Protein AF-A0A3P6TDC9-F1 (afdb_monomer_lite)

Sequence (228 aa):
MDDEGWIVSWKEPSSDGGSPITSYAVEMRHNRSSEWEIGERGLDAWKLWWRPAKSDRRNWEFRVRATNAEGFGAYGYSSDNAAPPIIEQSTQTWLYVILFVSLIAIIVLLTLIFLMMRARTRAARLKKERTQDKNCITLEKIAGLHSAPYQPMPPEMLNEIKNLPHVRSDYIRLERKLGTGSFGEVWEGVATKLPMRDRETKVAIKTLRQGYEEAEKIKFIKEAILMK

Foldseek 3Di:
DDPPWDKQFDDDDPDPPPFDFQWKWKWKDFQPDPDIDTPDIRHPDRMDTDDDPDDPPPGMFMWMWTQGPVGTDDIDGRDDDPPDPPPVPVVVVVVVVVVVVVVVVVVVVVVVVVVVVVVVVVVVVVVVVVVVVVVPQPVVNVVVVVPPDPDDQPPVLVVLVVVDFDADCVQKDFDAWPAADPFGTKTWIWGCDGVVDNHIDIDIDDDGDPPDDVVSVNVVSVVVSVVD

Radius of gyration: 49.99 Å; chains: 1; bounding box: 87×46×119 Å

pLDDT: mean 77.46, std 14.04, range [37.38, 97.69]

Organism: Cylicostephanus goldi (NCBI:txid71465)

Structure (mmCIF, N/CA/C/O backbone):
data_AF-A0A3P6TDC9-F1
#
_entry.id   AF-A0A3P6TDC9-F1
#
loop_
_atom_site.group_PDB
_atom_site.id
_atom_site.type_symbol
_atom_site.label_atom_id
_atom_site.label_alt_id
_atom_site.label_comp_id
_atom_site.label_asym_id
_atom_site.label_entity_id
_atom_site.label_seq_id
_atom_site.pdbx_PDB_ins_code
_atom_site.Cartn_x
_atom_site.Cartn_y
_atom_site.Cartn_z
_atom_site.occupancy
_atom_site.B_iso_or_equiv
_atom_site.auth_seq_id
_atom_site.auth_comp_id
_atom_site.auth_asym_id
_atom_site.auth_atom_id
_atom_site.pdbx_PDB_model_num
ATOM 1 N N . MET A 1 1 ? 34.004 18.979 -25.500 1.00 37.38 1 MET A N 1
ATOM 2 C CA . MET A 1 1 ? 34.307 18.975 -26.944 1.00 37.38 1 MET A CA 1
ATOM 3 C C . MET A 1 1 ? 34.116 17.545 -27.359 1.00 37.38 1 MET A C 1
ATOM 5 O O . MET A 1 1 ? 34.862 16.694 -26.902 1.00 37.38 1 MET A O 1
ATOM 9 N N . ASP A 1 2 ? 33.022 17.285 -28.054 1.00 45.25 2 ASP A N 1
ATOM 10 C CA . ASP A 1 2 ? 32.500 15.935 -28.200 1.00 45.25 2 ASP A CA 1
ATOM 11 C C . ASP A 1 2 ? 33.235 15.238 -29.352 1.00 45.25 2 ASP A C 1
ATOM 13 O O . ASP A 1 2 ? 33.164 15.659 -30.509 1.00 45.25 2 ASP A O 1
ATOM 17 N N . ASP A 1 3 ? 33.985 14.186 -29.023 1.00 52.66 3 ASP A N 1
ATOM 18 C CA . ASP A 1 3 ? 34.793 13.389 -29.953 1.00 52.66 3 ASP A CA 1
ATOM 19 C C . ASP A 1 3 ? 33.968 12.327 -30.708 1.00 52.66 3 ASP A C 1
ATOM 21 O O . ASP A 1 3 ? 34.457 11.251 -31.046 1.00 52.66 3 ASP A O 1
ATOM 25 N N . GLU A 1 4 ? 32.700 12.605 -31.015 1.00 56.69 4 GLU A N 1
ATOM 26 C CA . GLU A 1 4 ? 31.830 11.662 -31.727 1.00 56.69 4 GLU A CA 1
ATOM 27 C C . GLU A 1 4 ? 32.019 11.739 -33.254 1.00 56.69 4 GLU A C 1
ATOM 29 O O . GLU A 1 4 ? 31.171 12.235 -33.992 1.00 56.69 4 GLU A O 1
ATOM 34 N N . GLY A 1 5 ? 33.154 11.236 -33.747 1.00 59.53 5 GLY A N 1
ATOM 35 C CA . GLY A 1 5 ? 33.374 10.930 -35.169 1.00 59.53 5 GLY A CA 1
ATOM 36 C C . GLY A 1 5 ? 33.343 9.426 -35.455 1.00 59.53 5 GLY A C 1
ATOM 37 O O . GLY A 1 5 ? 33.453 8.611 -34.539 1.00 59.53 5 GLY A O 1
ATOM 38 N N . TRP A 1 6 ? 33.196 9.049 -36.725 1.00 66.25 6 TRP A N 1
ATOM 39 C CA . TRP A 1 6 ? 33.396 7.674 -37.198 1.00 66.25 6 TRP A CA 1
ATOM 40 C C . TRP A 1 6 ? 34.634 7.629 -38.088 1.00 66.25 6 TRP A C 1
ATOM 42 O O . TRP A 1 6 ? 34.917 8.578 -38.818 1.00 66.25 6 TRP A O 1
ATOM 52 N N . ILE A 1 7 ? 35.375 6.524 -38.033 1.00 69.88 7 ILE A N 1
ATOM 53 C CA . ILE A 1 7 ? 36.509 6.289 -38.928 1.00 69.88 7 ILE A CA 1
ATOM 54 C C . ILE A 1 7 ? 36.056 5.287 -39.982 1.00 69.88 7 ILE A C 1
ATOM 56 O O . ILE A 1 7 ? 35.772 4.135 -39.660 1.00 69.88 7 ILE A O 1
ATOM 60 N N . VAL A 1 8 ? 36.011 5.727 -41.236 1.00 71.81 8 VAL A N 1
ATOM 61 C CA . VAL A 1 8 ? 35.826 4.851 -42.393 1.00 71.81 8 VAL A CA 1
ATOM 62 C C . VAL A 1 8 ? 37.214 4.416 -42.845 1.00 71.81 8 VAL A C 1
ATOM 64 O O . VAL A 1 8 ? 38.058 5.252 -43.152 1.00 71.81 8 VAL A O 1
ATOM 67 N N . SER A 1 9 ? 37.477 3.114 -42.862 1.00 75.75 9 SER A N 1
ATOM 68 C CA . SER A 1 9 ? 38.753 2.559 -43.318 1.00 75.75 9 SER A CA 1
ATOM 69 C C . SER A 1 9 ? 38.520 1.490 -44.367 1.00 75.75 9 SER A C 1
ATOM 71 O O . SER A 1 9 ? 37.625 0.659 -44.209 1.00 75.75 9 SER A O 1
ATOM 73 N N . TRP A 1 10 ? 39.349 1.478 -45.401 1.00 79.19 10 TRP A N 1
ATOM 74 C CA . TRP A 1 10 ? 39.295 0.492 -46.476 1.00 79.19 10 TRP A CA 1
ATOM 75 C C . TRP A 1 10 ? 40.668 -0.136 -46.690 1.00 79.19 10 TRP A C 1
ATOM 77 O O . TRP A 1 10 ? 41.681 0.320 -46.158 1.00 79.19 10 TRP A O 1
ATOM 87 N N . LYS A 1 11 ? 40.682 -1.234 -47.443 1.00 78.50 11 LYS A N 1
ATOM 88 C CA . LYS A 1 11 ? 41.910 -1.875 -47.908 1.00 78.50 11 LYS A CA 1
ATOM 89 C C . LYS A 1 11 ? 42.165 -1.475 -49.353 1.00 78.50 11 LYS A C 1
ATOM 91 O O . LYS A 1 11 ? 41.223 -1.208 -50.099 1.00 78.50 11 LYS A O 1
ATOM 96 N N . GLU A 1 12 ? 43.435 -1.457 -49.721 1.00 75.62 12 GLU A N 1
ATOM 97 C CA . GLU A 1 12 ? 43.860 -1.312 -51.108 1.00 75.62 12 GLU A CA 1
ATOM 98 C C . GLU A 1 12 ? 43.265 -2.452 -51.964 1.00 75.62 12 GLU A C 1
ATOM 100 O O . GLU A 1 12 ? 43.186 -3.592 -51.484 1.00 75.62 12 GLU A O 1
ATOM 105 N N . PRO A 1 13 ? 42.776 -2.174 -53.187 1.00 76.81 13 PRO A N 1
ATOM 106 C CA . PRO A 1 13 ? 42.252 -3.208 -54.072 1.00 76.81 13 PRO A CA 1
ATOM 107 C C . PRO A 1 13 ? 43.342 -4.215 -54.462 1.00 76.81 13 PRO A C 1
ATOM 109 O O . PRO A 1 13 ? 44.521 -3.892 -54.549 1.00 76.81 13 PRO A O 1
ATOM 112 N N . SER A 1 14 ? 42.939 -5.456 -54.742 1.00 73.94 14 SER A N 1
ATOM 113 C CA . SER A 1 14 ? 43.861 -6.555 -55.073 1.00 73.94 14 SER A CA 1
ATOM 114 C C . SER A 1 14 ? 44.553 -6.418 -56.433 1.00 73.94 14 SER A C 1
ATOM 116 O O . SER A 1 14 ? 45.467 -7.180 -56.733 1.00 73.94 14 SER A O 1
ATOM 118 N N . SER A 1 15 ? 44.085 -5.504 -57.282 1.00 75.44 15 SER A N 1
ATOM 119 C CA . SER A 1 15 ? 44.696 -5.165 -58.563 1.00 75.44 15 SER A CA 1
ATOM 120 C C . SER A 1 15 ? 44.490 -3.679 -58.826 1.00 75.44 15 SER A C 1
ATOM 122 O O . SER A 1 15 ? 43.386 -3.161 -58.654 1.00 75.44 15 SER A O 1
ATOM 124 N N . ASP A 1 16 ? 45.556 -3.014 -59.251 1.00 74.88 16 ASP A N 1
ATOM 125 C CA . ASP A 1 16 ? 45.607 -1.598 -59.610 1.00 74.88 16 ASP A CA 1
ATOM 126 C C . ASP A 1 16 ? 45.457 -1.376 -61.129 1.00 74.88 16 ASP A C 1
ATOM 128 O O . ASP A 1 16 ? 45.609 -0.262 -61.625 1.00 74.88 16 ASP A O 1
ATOM 132 N N . GLY A 1 17 ? 45.164 -2.441 -61.885 1.00 77.62 17 GLY A N 1
ATOM 133 C CA . GLY A 1 17 ? 45.021 -2.386 -63.339 1.00 77.62 17 GLY A CA 1
ATOM 134 C C . GLY A 1 17 ? 46.320 -2.078 -64.093 1.00 77.62 17 GLY A C 1
ATOM 135 O O . GLY A 1 17 ? 46.250 -1.753 -65.273 1.00 77.62 17 GLY A O 1
ATOM 136 N N . GLY A 1 18 ? 47.490 -2.183 -63.447 1.00 78.56 18 GLY A N 1
ATOM 137 C CA . GLY A 1 18 ? 48.794 -1.929 -64.068 1.00 78.56 18 GLY A CA 1
ATOM 138 C C . GLY A 1 18 ? 49.300 -0.489 -63.940 1.00 78.56 18 GLY A C 1
ATOM 139 O O . GLY A 1 18 ? 50.311 -0.153 -64.553 1.00 78.56 18 GLY A O 1
ATOM 140 N N . SER A 1 19 ? 48.628 0.356 -63.154 1.00 81.44 19 SER A N 1
ATOM 141 C CA . SER A 1 19 ? 49.087 1.704 -62.801 1.00 81.44 19 SER A CA 1
ATOM 142 C C . SER A 1 19 ? 48.890 1.964 -61.309 1.00 81.44 19 SER A C 1
ATOM 144 O O . SER A 1 19 ? 47.804 1.682 -60.802 1.00 81.44 19 SER A O 1
ATOM 146 N N . PRO A 1 20 ? 49.877 2.565 -60.616 1.00 82.31 20 PRO A N 1
ATOM 147 C CA . PRO A 1 20 ? 49.803 2.769 -59.177 1.00 82.31 20 PRO A CA 1
ATOM 148 C C . PRO A 1 20 ? 48.616 3.657 -58.802 1.00 82.31 20 PRO A C 1
ATOM 150 O O . PRO A 1 20 ? 48.280 4.622 -59.498 1.00 82.31 20 PRO A O 1
ATOM 153 N N . ILE A 1 21 ? 47.995 3.336 -57.672 1.00 81.81 21 ILE A N 1
ATOM 154 C CA . ILE A 1 21 ? 46.881 4.105 -57.119 1.00 81.81 21 ILE A CA 1
ATOM 155 C C . ILE A 1 21 ? 47.408 5.455 -56.633 1.00 81.81 21 ILE A C 1
ATOM 157 O O . ILE A 1 21 ? 48.359 5.520 -55.859 1.00 81.81 21 ILE A O 1
ATOM 161 N N . THR A 1 22 ? 46.778 6.535 -57.087 1.00 84.31 22 THR A N 1
ATOM 162 C CA . THR A 1 22 ? 47.158 7.912 -56.762 1.00 84.31 22 THR A CA 1
ATOM 163 C C . THR A 1 22 ? 46.297 8.513 -55.662 1.00 84.31 22 THR A C 1
ATOM 165 O O . THR A 1 22 ? 46.795 9.322 -54.893 1.00 84.31 22 THR A O 1
ATOM 168 N N . SER A 1 23 ? 45.016 8.145 -55.570 1.00 84.44 23 SER A N 1
ATOM 169 C CA . SER A 1 23 ? 44.121 8.639 -54.515 1.00 84.44 23 SER A CA 1
ATOM 170 C C . SER A 1 23 ? 42.862 7.789 -54.369 1.00 84.44 23 SER A C 1
ATOM 172 O O . SER A 1 23 ? 42.526 6.985 -55.239 1.00 84.44 23 SER A O 1
ATOM 174 N N . TYR A 1 24 ? 42.114 8.006 -53.290 1.00 84.56 24 TYR A N 1
ATOM 175 C CA . TYR A 1 24 ? 40.802 7.401 -53.074 1.00 84.56 24 TYR A CA 1
ATOM 176 C C . TYR A 1 24 ? 39.680 8.443 -53.091 1.00 84.56 24 TYR A C 1
ATOM 178 O O . TYR A 1 24 ? 39.869 9.613 -52.744 1.00 84.56 24 TYR A O 1
ATOM 186 N N . ALA A 1 25 ? 38.488 7.997 -53.484 1.00 84.12 25 ALA A N 1
ATOM 187 C CA . ALA A 1 25 ? 37.249 8.754 -53.359 1.00 84.12 25 ALA A CA 1
ATOM 188 C C . ALA A 1 25 ? 36.227 7.956 -52.545 1.00 84.12 25 ALA A C 1
ATOM 190 O O . ALA A 1 25 ? 35.989 6.777 -52.824 1.00 84.12 25 ALA A O 1
ATOM 191 N N . VAL A 1 26 ? 35.617 8.620 -51.564 1.00 84.25 26 VAL A N 1
ATOM 192 C CA . VAL A 1 26 ? 34.588 8.055 -50.688 1.00 84.25 26 VAL A CA 1
ATOM 193 C C . VAL A 1 26 ? 33.246 8.672 -51.047 1.00 84.25 26 VAL A C 1
ATOM 195 O O . VAL A 1 26 ? 33.086 9.893 -51.087 1.00 84.25 26 VAL A O 1
ATOM 198 N N . GLU A 1 27 ? 32.270 7.811 -51.289 1.00 85.19 27 GLU A N 1
ATOM 199 C CA . GLU A 1 27 ? 30.880 8.188 -51.495 1.00 85.19 27 GLU A CA 1
ATOM 200 C C . GLU A 1 27 ? 30.037 7.630 -50.355 1.00 85.19 27 GLU A C 1
ATOM 202 O O . GLU A 1 27 ? 30.302 6.538 -49.843 1.00 85.19 27 GLU A O 1
ATOM 207 N N . MET A 1 28 ? 29.025 8.390 -49.959 1.00 82.81 28 MET A N 1
ATOM 208 C CA . MET A 1 28 ? 28.133 8.042 -48.863 1.00 82.81 28 MET A CA 1
ATOM 209 C C . MET A 1 28 ? 26.683 8.181 -49.291 1.00 82.81 28 MET A C 1
ATOM 211 O O . MET A 1 28 ? 26.345 9.021 -50.123 1.00 82.81 28 MET A O 1
ATOM 215 N N . ARG A 1 29 ? 25.814 7.371 -48.704 1.00 82.81 29 ARG A N 1
ATOM 216 C CA . ARG A 1 29 ? 24.372 7.545 -48.839 1.00 82.81 29 ARG A CA 1
ATOM 217 C C . ARG A 1 29 ? 23.681 7.251 -47.529 1.00 82.81 29 ARG A C 1
ATOM 219 O O . ARG A 1 29 ? 24.126 6.402 -46.763 1.00 82.81 29 ARG A O 1
ATOM 226 N N . HIS A 1 30 ? 22.556 7.908 -47.305 1.00 80.00 30 HIS A N 1
ATOM 227 C CA . HIS A 1 30 ? 21.653 7.502 -46.244 1.00 80.00 30 HIS A CA 1
ATOM 228 C C . HIS A 1 30 ? 20.969 6.178 -46.637 1.00 80.00 30 HIS A C 1
ATOM 230 O O . HIS A 1 30 ? 20.579 6.036 -47.793 1.00 80.00 30 HIS A O 1
ATOM 236 N N . ASN A 1 31 ? 20.730 5.246 -45.707 1.00 73.44 31 ASN A N 1
ATOM 237 C CA . ASN A 1 31 ? 20.134 3.916 -45.966 1.00 73.44 31 ASN A CA 1
ATOM 238 C C . ASN A 1 31 ? 18.754 3.980 -46.648 1.00 73.44 31 ASN A C 1
ATOM 240 O O . ASN A 1 31 ? 18.253 2.986 -47.163 1.00 73.44 31 ASN A O 1
ATOM 244 N N . ARG A 1 32 ? 18.102 5.149 -46.620 1.00 69.94 32 ARG A N 1
ATOM 245 C CA . ARG A 1 32 ? 16.808 5.406 -47.278 1.00 69.94 32 ARG A CA 1
ATOM 246 C C . ARG A 1 32 ? 16.919 6.176 -48.596 1.00 69.94 32 ARG A C 1
ATOM 248 O O . ARG A 1 32 ? 15.899 6.394 -49.240 1.00 69.94 32 ARG A O 1
ATOM 255 N N . SER A 1 33 ? 18.116 6.623 -48.966 1.00 76.69 33 SER A N 1
ATOM 256 C CA . SER A 1 33 ? 18.379 7.320 -50.222 1.00 76.69 33 SER A CA 1
ATOM 257 C C . SER A 1 33 ? 18.828 6.329 -51.291 1.00 76.69 33 SER A C 1
ATOM 259 O O . SER A 1 33 ? 19.570 5.384 -51.020 1.00 76.69 33 SER A O 1
ATOM 261 N N . SER A 1 34 ? 18.386 6.555 -52.525 1.00 77.38 34 SER A N 1
ATOM 262 C CA . SER A 1 34 ? 18.886 5.822 -53.692 1.00 77.38 34 SER A CA 1
ATOM 263 C C . SER A 1 34 ? 20.139 6.469 -54.291 1.00 77.38 34 SER A C 1
ATOM 265 O O . SER A 1 34 ? 20.874 5.812 -55.030 1.00 77.38 34 SER A O 1
ATOM 267 N N . GLU A 1 35 ? 20.412 7.725 -53.935 1.00 83.50 35 GLU A N 1
ATOM 268 C CA . GLU A 1 35 ? 21.496 8.529 -54.489 1.00 83.50 35 GLU A CA 1
ATOM 269 C C . GLU A 1 35 ? 22.737 8.480 -53.593 1.00 83.50 35 GLU A C 1
ATOM 271 O O . GLU A 1 35 ? 22.639 8.496 -52.364 1.00 83.50 35 GLU A O 1
ATOM 276 N N . TRP A 1 36 ? 23.907 8.405 -54.231 1.00 84.12 36 TRP A N 1
ATOM 277 C CA . TRP A 1 36 ? 25.209 8.479 -53.575 1.00 84.12 36 TRP A CA 1
ATOM 278 C C . TRP A 1 36 ? 25.752 9.898 -53.680 1.00 84.12 36 TRP A C 1
ATOM 280 O O . TRP A 1 36 ? 25.857 10.448 -54.776 1.00 84.12 36 TRP A O 1
ATOM 290 N N . GLU A 1 37 ? 26.151 10.459 -52.549 1.00 83.00 37 GLU A N 1
ATOM 291 C CA . GLU A 1 37 ? 26.781 11.767 -52.461 1.00 83.00 37 GLU A CA 1
ATOM 292 C C . GLU A 1 37 ? 28.297 11.614 -52.330 1.00 83.00 37 GLU A C 1
ATOM 294 O O . GLU A 1 37 ? 28.810 10.660 -51.734 1.00 83.00 37 GLU A O 1
ATOM 299 N N . ILE A 1 38 ? 29.037 12.562 -52.902 1.00 81.19 38 ILE A N 1
ATOM 300 C CA . ILE A 1 38 ? 30.494 12.599 -52.773 1.00 81.19 38 ILE A CA 1
ATOM 301 C C . ILE A 1 38 ? 30.814 13.108 -51.372 1.00 81.19 38 ILE A C 1
ATOM 303 O O . ILE A 1 38 ? 30.558 14.269 -51.066 1.00 81.19 38 ILE A O 1
ATOM 307 N N . GLY A 1 39 ? 31.395 12.238 -50.549 1.00 73.69 39 GLY A N 1
ATOM 308 C CA . GLY A 1 39 ? 31.894 12.611 -49.234 1.00 73.69 39 GLY A CA 1
ATOM 309 C C . GLY A 1 39 ? 33.218 13.346 -49.332 1.00 73.69 39 GLY A C 1
ATOM 310 O O . GLY A 1 39 ? 33.329 14.492 -48.915 1.00 73.69 39 GLY A O 1
ATOM 311 N N . GLU A 1 40 ? 34.220 12.680 -49.910 1.00 77.75 40 GLU A N 1
ATOM 312 C CA . GLU A 1 40 ? 35.574 13.223 -50.030 1.00 77.75 40 GLU A CA 1
ATOM 313 C C . GLU A 1 40 ? 36.325 12.615 -51.224 1.00 77.75 40 GLU A C 1
ATOM 315 O O . GLU A 1 40 ? 36.036 11.495 -51.662 1.00 77.75 40 GLU A O 1
ATOM 320 N N . ARG A 1 41 ? 37.278 13.367 -51.784 1.00 78.38 41 ARG A N 1
ATOM 321 C CA . ARG A 1 41 ? 38.096 12.986 -52.946 1.00 78.38 41 ARG A CA 1
ATOM 322 C C . ARG A 1 41 ? 39.548 13.381 -52.719 1.00 78.38 41 ARG A C 1
ATOM 324 O O . ARG A 1 41 ? 39.805 14.351 -52.017 1.00 78.38 41 ARG A O 1
AT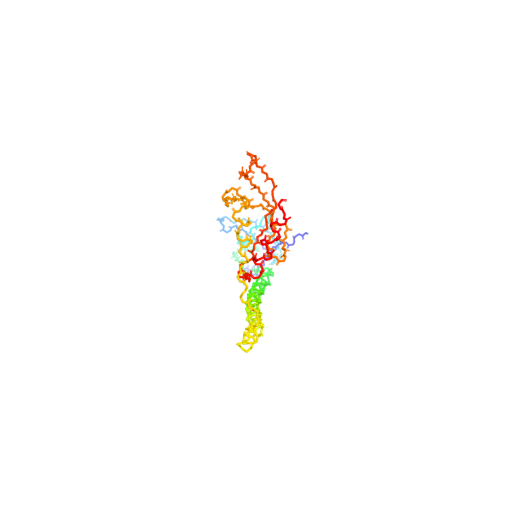OM 331 N N . GLY A 1 42 ? 40.468 12.688 -53.389 1.00 72.12 42 GLY A N 1
ATOM 332 C CA . GLY A 1 42 ? 41.894 13.012 -53.309 1.00 72.12 42 GLY A CA 1
ATOM 333 C C . GLY A 1 42 ? 42.524 12.543 -52.001 1.00 72.12 42 GLY A C 1
ATOM 334 O O . GLY A 1 42 ? 43.425 13.191 -51.487 1.00 72.12 42 GLY A O 1
ATOM 335 N N . LEU A 1 43 ? 42.005 11.455 -51.425 1.00 75.94 43 LEU A N 1
ATOM 336 C CA . LEU A 1 43 ? 42.529 10.916 -50.179 1.00 75.94 43 LEU A CA 1
ATOM 337 C C . LEU A 1 43 ? 43.805 10.122 -50.453 1.00 75.94 43 LEU A C 1
ATOM 339 O O . LEU A 1 43 ? 43.751 9.082 -51.110 1.00 75.94 43 LEU A O 1
ATOM 343 N N . ASP A 1 44 ? 44.915 10.588 -49.888 1.00 71.19 44 ASP A N 1
ATOM 344 C CA . ASP A 1 44 ? 46.225 9.918 -49.930 1.00 71.19 44 ASP A CA 1
ATOM 345 C C . ASP A 1 44 ? 46.351 8.813 -48.860 1.00 71.19 44 ASP A C 1
ATOM 347 O O . ASP A 1 44 ? 47.356 8.108 -48.767 1.00 71.19 44 ASP A O 1
ATOM 351 N N . ALA A 1 45 ? 45.327 8.668 -48.014 1.00 66.31 45 ALA A N 1
ATOM 352 C CA . ALA A 1 45 ? 45.278 7.726 -46.905 1.00 66.31 45 ALA A CA 1
ATOM 353 C C . ALA A 1 45 ? 44.207 6.649 -47.121 1.00 66.31 45 ALA A C 1
ATOM 355 O O . ALA A 1 45 ? 43.221 6.848 -47.819 1.00 66.31 45 ALA A O 1
ATOM 356 N N . TRP A 1 46 ? 44.366 5.517 -46.436 1.00 66.88 46 TRP A N 1
ATOM 357 C CA . TRP A 1 46 ? 43.417 4.392 -46.407 1.00 66.88 46 TRP A CA 1
ATOM 358 C C . TRP A 1 46 ? 42.312 4.548 -45.342 1.00 66.88 46 TRP A C 1
ATOM 360 O O . TRP A 1 46 ? 41.582 3.601 -45.028 1.00 66.88 46 TRP A O 1
ATOM 370 N N . LYS A 1 47 ? 42.226 5.737 -44.731 1.00 63.81 47 LYS A N 1
ATOM 371 C CA . LYS A 1 47 ? 41.236 6.089 -43.711 1.00 63.81 47 LYS A CA 1
ATOM 372 C C . LYS A 1 47 ? 40.718 7.497 -43.925 1.00 63.81 47 LYS A C 1
ATOM 374 O O . LYS A 1 47 ? 41.498 8.413 -44.160 1.00 63.81 47 LYS A O 1
ATOM 379 N N . LEU A 1 48 ? 39.421 7.654 -43.710 1.00 68.44 48 LEU A N 1
ATOM 380 C CA . LEU A 1 48 ? 38.736 8.927 -43.633 1.00 68.44 48 LEU A CA 1
ATOM 381 C C . LEU A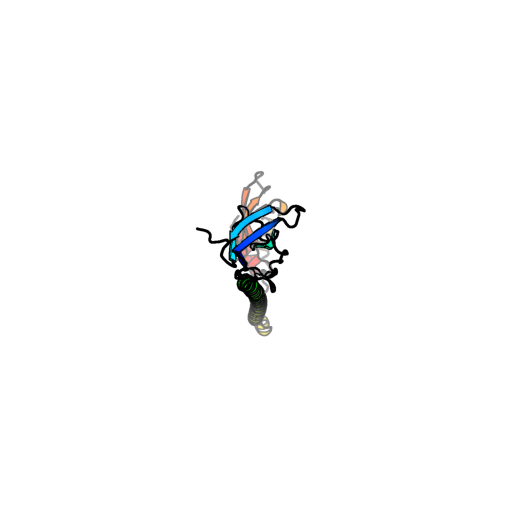 1 48 ? 38.105 9.077 -42.250 1.00 68.44 48 LEU A C 1
ATOM 383 O O . LEU A 1 48 ? 37.397 8.184 -41.777 1.00 68.44 48 LEU A O 1
ATOM 387 N N . TRP A 1 49 ? 38.343 10.216 -41.606 1.00 65.25 49 TRP A N 1
ATOM 388 C CA . TRP A 1 49 ? 37.598 10.593 -40.416 1.00 65.25 49 TRP A CA 1
ATOM 389 C C . TRP A 1 49 ? 36.389 11.421 -40.826 1.00 65.25 49 TRP A C 1
ATOM 391 O O . TRP A 1 49 ? 36.532 12.504 -41.385 1.00 65.25 49 TRP A O 1
ATOM 401 N N . TRP A 1 50 ? 35.198 10.902 -40.554 1.00 66.38 50 TRP A N 1
ATOM 402 C CA . TRP A 1 50 ? 33.955 11.509 -40.997 1.00 66.38 50 TRP A CA 1
ATOM 403 C C . TRP A 1 50 ? 33.061 11.867 -39.809 1.00 66.38 50 TRP A C 1
ATOM 405 O O . TRP A 1 50 ? 32.821 11.058 -38.904 1.00 66.38 50 TRP A O 1
ATOM 415 N N . ARG A 1 51 ? 32.554 13.103 -39.824 1.00 63.78 51 ARG A N 1
ATOM 416 C CA . ARG A 1 51 ? 31.580 13.617 -38.857 1.00 63.78 51 ARG A CA 1
ATOM 417 C C . ARG A 1 51 ? 30.311 14.056 -39.595 1.00 63.78 51 ARG A C 1
ATOM 419 O O . ARG A 1 51 ? 30.341 15.096 -40.252 1.00 63.78 51 ARG A O 1
ATOM 426 N N . PRO A 1 52 ? 29.189 13.323 -39.482 1.00 62.59 52 PRO A N 1
ATOM 427 C CA . PRO A 1 52 ? 27.918 13.829 -39.976 1.00 62.59 52 PRO A CA 1
ATOM 428 C C . PRO A 1 52 ? 27.457 15.013 -39.124 1.00 62.59 52 PRO A C 1
ATOM 430 O O . PRO A 1 52 ? 27.593 15.009 -37.902 1.00 62.59 52 PRO A O 1
ATOM 433 N N . ALA A 1 53 ? 26.822 15.997 -39.760 1.00 58.28 53 ALA A N 1
ATOM 434 C CA . ALA A 1 53 ? 26.243 17.154 -39.076 1.00 58.28 53 ALA A CA 1
ATOM 435 C C . ALA A 1 53 ? 25.020 16.810 -38.192 1.00 58.28 53 ALA A C 1
ATOM 437 O O . ALA A 1 53 ? 24.516 17.680 -37.482 1.00 58.28 53 ALA A O 1
ATOM 438 N N . LYS A 1 54 ? 24.505 15.567 -38.233 1.00 54.25 54 LYS A N 1
ATOM 439 C CA . LYS A 1 54 ? 23.316 15.149 -37.473 1.00 54.25 54 LYS A CA 1
ATOM 440 C C . LYS A 1 54 ? 23.326 13.672 -37.065 1.00 54.25 54 LYS A C 1
ATOM 442 O O . LYS A 1 54 ? 23.860 12.809 -37.752 1.00 54.25 54 LYS A O 1
ATOM 447 N N . SER A 1 55 ? 22.670 13.431 -35.934 1.00 51.97 55 SER A N 1
ATOM 448 C CA . SER A 1 55 ? 22.710 12.303 -34.991 1.00 51.97 55 SER A CA 1
ATOM 449 C C . SER A 1 55 ? 22.354 10.894 -35.485 1.00 51.97 55 SER A C 1
ATOM 451 O O . SER A 1 55 ? 22.173 10.008 -34.649 1.00 51.97 55 SER A O 1
ATOM 453 N N . ASP A 1 56 ? 22.232 10.635 -36.786 1.00 59.91 56 ASP A N 1
ATOM 454 C CA . ASP A 1 56 ? 21.750 9.333 -37.261 1.00 59.91 56 ASP A CA 1
ATOM 455 C C . ASP A 1 56 ? 22.887 8.401 -37.681 1.00 59.91 56 ASP A C 1
ATOM 457 O O . ASP A 1 56 ? 23.115 8.089 -38.846 1.00 59.91 56 ASP A O 1
ATOM 461 N N . ARG A 1 57 ? 23.655 7.989 -36.674 1.00 57.97 57 ARG A N 1
ATOM 462 C CA . ARG A 1 57 ? 24.899 7.236 -36.836 1.00 57.97 57 ARG A CA 1
ATOM 463 C C . ARG A 1 57 ? 24.730 5.835 -37.467 1.00 57.97 57 ARG A C 1
ATOM 465 O O . ARG A 1 57 ? 25.725 5.239 -37.855 1.00 57.97 57 ARG A O 1
ATOM 472 N N . ARG A 1 58 ? 23.510 5.284 -37.534 1.00 60.25 58 ARG A N 1
ATOM 473 C CA . ARG A 1 58 ? 23.243 3.892 -37.976 1.00 60.25 58 ARG A CA 1
ATOM 474 C C . ARG A 1 58 ? 22.671 3.779 -39.388 1.00 60.25 58 ARG A C 1
ATOM 476 O O . ARG A 1 58 ? 22.386 2.673 -39.831 1.00 60.25 58 ARG A O 1
ATOM 483 N N . ASN A 1 59 ? 22.474 4.909 -40.061 1.00 72.44 59 ASN A N 1
ATOM 484 C CA . ASN A 1 59 ? 21.719 4.972 -41.305 1.00 72.44 59 ASN A CA 1
ATOM 485 C C . ASN A 1 59 ? 22.557 5.489 -42.479 1.00 72.44 59 ASN A C 1
ATOM 487 O O . ASN A 1 59 ? 21.985 6.075 -43.392 1.00 72.44 59 ASN A O 1
ATOM 491 N N . TRP A 1 60 ? 23.880 5.305 -42.461 1.00 74.56 60 TRP A N 1
ATOM 492 C CA . TRP A 1 60 ? 24.755 5.694 -43.567 1.00 74.56 60 TRP A CA 1
ATOM 493 C C . TRP A 1 60 ? 25.559 4.508 -44.080 1.00 74.56 60 TRP A C 1
ATOM 495 O O . TRP A 1 60 ? 26.188 3.799 -43.299 1.00 74.56 60 TRP A O 1
ATOM 505 N N . GLU A 1 61 ? 25.575 4.352 -45.398 1.00 78.81 61 GLU A N 1
ATOM 506 C CA . GLU A 1 61 ? 26.412 3.403 -46.124 1.00 78.81 61 GLU A CA 1
ATOM 507 C C . GLU A 1 61 ? 27.549 4.145 -46.826 1.00 78.81 61 GLU A C 1
ATOM 509 O O . GLU A 1 61 ? 27.350 5.243 -47.356 1.00 78.81 61 GLU A O 1
ATOM 514 N N . PHE A 1 62 ? 28.725 3.514 -46.885 1.00 80.06 62 PHE A N 1
ATOM 515 C CA . PHE A 1 62 ? 29.909 4.048 -47.558 1.00 80.06 62 PHE A CA 1
ATOM 516 C C . PHE A 1 62 ? 30.401 3.095 -48.640 1.00 80.06 62 PHE A C 1
ATOM 518 O O . PHE A 1 62 ? 30.430 1.873 -48.472 1.00 80.06 62 PHE A O 1
ATOM 525 N N . ARG A 1 63 ? 30.858 3.672 -49.747 1.00 84.06 63 ARG A N 1
ATOM 526 C CA . ARG A 1 63 ? 31.624 2.961 -50.769 1.00 84.06 63 ARG A CA 1
ATOM 527 C C . ARG A 1 63 ? 32.860 3.761 -51.129 1.00 84.06 63 ARG A C 1
ATOM 529 O O . ARG A 1 63 ? 32.839 4.991 -51.137 1.00 84.06 63 ARG A O 1
ATOM 536 N N . VAL A 1 64 ? 33.930 3.053 -51.446 1.00 84.62 64 VAL A N 1
ATOM 537 C CA . VAL A 1 64 ? 35.223 3.648 -51.771 1.00 84.62 64 VAL A CA 1
ATOM 538 C C . VAL A 1 64 ? 35.648 3.179 -53.149 1.00 84.62 64 VAL A C 1
ATOM 540 O O . VAL A 1 64 ? 35.429 2.026 -53.507 1.00 84.62 64 VAL A O 1
ATOM 543 N N . ARG A 1 65 ? 36.272 4.055 -53.929 1.00 83.06 65 ARG A N 1
ATOM 544 C CA . ARG A 1 65 ? 36.934 3.689 -55.185 1.00 83.06 65 ARG A CA 1
ATOM 545 C C . ARG A 1 65 ? 38.345 4.253 -55.219 1.00 83.06 65 ARG A C 1
ATOM 547 O O . ARG A 1 65 ? 38.578 5.379 -54.778 1.00 83.06 65 ARG A O 1
ATOM 554 N N . ALA A 1 66 ? 39.270 3.453 -55.731 1.00 83.88 66 ALA A N 1
ATOM 555 C CA . ALA A 1 66 ? 40.630 3.888 -56.010 1.00 83.88 66 ALA A CA 1
ATOM 556 C C . ALA A 1 66 ? 40.669 4.683 -57.321 1.00 83.88 66 ALA A C 1
ATOM 558 O O . ALA A 1 66 ? 39.860 4.449 -58.219 1.00 83.88 66 ALA A O 1
ATOM 559 N N . THR A 1 67 ? 41.613 5.606 -57.424 1.00 84.56 67 THR A N 1
ATOM 560 C CA . THR A 1 67 ? 41.900 6.387 -58.628 1.00 84.56 67 THR A CA 1
ATOM 561 C C . THR A 1 67 ? 43.353 6.149 -59.008 1.00 84.56 67 THR A C 1
ATOM 563 O O . THR A 1 67 ? 44.221 6.220 -58.142 1.00 84.56 67 THR A O 1
ATOM 566 N N . ASN A 1 68 ? 43.622 5.863 -60.276 1.00 85.31 68 ASN A N 1
ATOM 567 C CA . ASN A 1 68 ? 44.964 5.742 -60.847 1.00 85.31 68 ASN A CA 1
ATOM 568 C C . ASN A 1 68 ? 45.063 6.607 -62.123 1.00 85.31 68 ASN A C 1
ATOM 570 O O . ASN A 1 68 ? 44.156 7.389 -62.419 1.00 85.31 68 ASN A O 1
ATOM 574 N N . ALA A 1 69 ? 46.164 6.495 -62.873 1.00 83.56 69 ALA A N 1
ATOM 575 C CA . ALA A 1 69 ? 46.357 7.238 -64.126 1.00 83.56 69 ALA A CA 1
ATOM 576 C C . ALA A 1 69 ? 45.276 6.945 -65.192 1.00 83.56 69 ALA A C 1
ATOM 578 O O . ALA A 1 69 ? 44.978 7.812 -66.010 1.00 83.56 69 ALA A O 1
ATOM 579 N N . GLU A 1 70 ? 44.655 5.764 -65.134 1.00 79.19 70 GLU A N 1
ATOM 580 C CA . GLU A 1 70 ? 43.568 5.328 -66.023 1.00 79.19 70 GLU A CA 1
ATOM 581 C C . GLU A 1 70 ? 42.180 5.808 -65.548 1.00 79.19 70 GLU A C 1
ATOM 583 O O . GLU A 1 70 ? 41.178 5.651 -66.247 1.00 79.19 70 GLU A O 1
ATOM 588 N N . GLY A 1 71 ? 42.101 6.426 -64.364 1.00 82.19 71 GLY A N 1
ATOM 589 C CA . GLY A 1 71 ? 40.881 6.983 -63.791 1.00 82.19 71 GLY A CA 1
ATOM 590 C C . GLY A 1 71 ? 40.361 6.192 -62.592 1.00 82.19 71 GLY A C 1
ATOM 591 O O . GLY A 1 71 ? 41.122 5.734 -61.744 1.00 82.19 71 GLY A O 1
ATOM 592 N N . PHE A 1 72 ? 39.036 6.101 -62.460 1.00 81.75 72 PHE A N 1
ATOM 593 C CA . PHE A 1 72 ? 38.392 5.476 -61.304 1.00 81.75 72 PHE A CA 1
ATOM 594 C C . PHE A 1 72 ? 38.263 3.958 -61.469 1.00 81.75 72 PHE A C 1
ATOM 596 O O . PHE A 1 72 ? 37.643 3.481 -62.417 1.00 81.75 72 PHE A O 1
ATOM 603 N N . GLY A 1 73 ? 38.779 3.214 -60.492 1.00 78.69 73 GLY A N 1
ATOM 604 C CA . GLY A 1 73 ? 38.617 1.769 -60.380 1.00 78.69 73 GLY A CA 1
ATOM 605 C C . GLY A 1 73 ? 37.244 1.345 -59.848 1.00 78.69 73 GLY A C 1
ATOM 606 O O . GLY A 1 73 ? 36.351 2.159 -59.598 1.00 78.69 73 GLY A O 1
ATOM 607 N N . ALA A 1 74 ? 37.082 0.034 -59.655 1.00 77.75 74 ALA A N 1
ATOM 608 C CA . ALA A 1 74 ? 35.857 -0.549 -59.117 1.00 77.75 74 ALA A CA 1
ATOM 609 C C . ALA A 1 74 ? 35.560 -0.067 -57.686 1.00 77.75 74 ALA A C 1
ATOM 611 O O . ALA A 1 74 ? 36.465 0.218 -56.897 1.00 77.75 74 ALA A O 1
ATOM 612 N N . TYR A 1 75 ? 34.272 -0.017 -57.342 1.00 76.88 75 TYR A N 1
ATOM 613 C CA . TYR A 1 75 ? 33.839 0.290 -55.984 1.00 76.88 75 TYR A CA 1
ATOM 614 C C . TYR A 1 75 ? 34.108 -0.897 -55.052 1.00 76.88 75 TYR A C 1
ATOM 616 O O . TYR A 1 75 ? 33.625 -2.005 -55.284 1.00 76.88 75 TYR A O 1
ATOM 624 N N . GLY A 1 76 ? 34.836 -0.644 -53.970 1.00 71.56 76 GLY A N 1
ATOM 625 C CA . GLY A 1 76 ? 34.896 -1.496 -52.793 1.00 71.56 76 GLY A CA 1
ATOM 626 C C . GLY A 1 76 ? 33.884 -1.024 -51.752 1.00 71.56 76 GLY A C 1
ATOM 627 O O . GLY A 1 76 ? 33.790 0.167 -51.448 1.00 71.56 76 GLY A O 1
ATOM 628 N N . TYR A 1 77 ? 33.127 -1.956 -51.183 1.00 64.69 77 TYR A N 1
ATOM 629 C CA . TYR A 1 77 ? 32.322 -1.675 -49.998 1.00 64.69 77 TYR A CA 1
ATOM 630 C C . TYR A 1 77 ? 33.251 -1.659 -48.782 1.00 64.69 77 TYR A C 1
ATOM 632 O O . TYR A 1 77 ? 34.024 -2.602 -48.587 1.00 64.69 77 TYR A O 1
ATOM 640 N N . SER A 1 78 ? 33.204 -0.609 -47.956 1.00 58.38 78 SER A N 1
ATOM 641 C CA . SER A 1 78 ? 33.806 -0.704 -46.624 1.00 58.38 78 SER A CA 1
ATOM 642 C C . SER A 1 78 ? 33.014 -1.764 -45.867 1.00 58.38 78 SER A C 1
ATOM 644 O O . SER A 1 78 ? 31.801 -1.617 -45.740 1.00 58.38 78 SER A O 1
ATOM 646 N N . SER A 1 79 ? 33.648 -2.858 -45.433 1.00 49.56 79 SER A N 1
ATOM 647 C CA . SER A 1 79 ? 32.919 -3.897 -44.705 1.00 49.56 79 SER A CA 1
ATOM 648 C C . SER A 1 79 ? 32.333 -3.283 -43.438 1.00 49.56 79 SER A C 1
ATOM 650 O O . SER A 1 79 ? 33.087 -2.876 -42.549 1.00 49.56 79 SER A O 1
ATOM 652 N N . ASP A 1 80 ? 31.008 -3.221 -43.353 1.00 47.03 80 ASP A N 1
ATOM 653 C CA . ASP A 1 80 ? 30.324 -2.911 -42.110 1.00 47.03 80 ASP A CA 1
ATOM 654 C C . ASP A 1 80 ? 30.767 -3.914 -41.050 1.00 47.03 80 ASP A C 1
ATOM 656 O O . ASP A 1 80 ? 30.575 -5.120 -41.195 1.00 47.03 80 ASP A O 1
ATOM 660 N N . ASN A 1 81 ? 31.461 -3.396 -40.040 1.00 45.66 81 ASN A N 1
ATOM 661 C CA . ASN A 1 81 ? 31.351 -3.740 -38.624 1.00 45.66 81 ASN A CA 1
ATOM 662 C C . ASN A 1 81 ? 32.460 -2.995 -37.868 1.00 45.66 81 ASN A C 1
ATOM 664 O O . ASN A 1 81 ? 33.295 -3.594 -37.188 1.00 45.66 81 ASN A O 1
ATOM 668 N N . ALA A 1 82 ? 32.470 -1.661 -37.952 1.00 46.56 82 ALA A N 1
ATOM 669 C CA . ALA A 1 82 ? 33.006 -0.903 -36.832 1.00 46.56 82 ALA A CA 1
ATOM 670 C C . ALA A 1 82 ? 32.012 -1.124 -35.690 1.00 46.56 82 ALA A C 1
ATOM 672 O O . ALA A 1 82 ? 30.961 -0.484 -35.639 1.00 46.56 82 ALA A O 1
ATOM 673 N N . ALA A 1 83 ? 32.302 -2.111 -34.836 1.00 47.94 83 ALA A N 1
ATOM 674 C CA . ALA A 1 83 ? 31.574 -2.289 -33.592 1.00 47.94 83 ALA A CA 1
ATOM 675 C C . ALA A 1 83 ? 31.451 -0.903 -32.938 1.00 47.94 83 ALA A C 1
ATOM 677 O O . ALA A 1 83 ? 32.459 -0.186 -32.874 1.00 47.94 83 ALA A O 1
ATOM 678 N N . PRO A 1 84 ? 30.249 -0.483 -32.502 1.00 51.97 84 PRO A N 1
ATOM 679 C CA . PRO A 1 84 ? 30.145 0.747 -31.732 1.00 51.97 84 PRO A CA 1
ATOM 680 C C . PRO A 1 84 ? 31.150 0.653 -30.573 1.00 51.97 84 PRO A C 1
ATOM 682 O O . PRO A 1 84 ? 31.372 -0.462 -30.080 1.00 51.97 84 PRO A O 1
ATOM 685 N N . PRO A 1 85 ? 31.767 1.763 -30.111 1.00 47.25 85 PRO A N 1
ATOM 686 C CA . PRO A 1 85 ? 32.437 1.715 -28.819 1.00 47.25 85 PRO A CA 1
ATOM 687 C C . PRO A 1 85 ? 31.441 1.074 -27.856 1.00 47.25 85 PRO A C 1
ATOM 689 O O . PRO A 1 85 ? 30.271 1.471 -27.842 1.00 47.25 85 PRO A O 1
ATOM 692 N N . ILE A 1 86 ? 31.860 0.015 -27.159 1.00 50.41 86 ILE A N 1
ATOM 693 C CA . ILE A 1 86 ? 31.040 -0.635 -26.141 1.00 50.41 86 ILE A CA 1
ATOM 694 C C . ILE A 1 86 ? 30.849 0.427 -25.059 1.00 50.41 86 ILE A C 1
ATOM 696 O O . ILE A 1 86 ? 31.624 0.518 -24.115 1.00 50.41 86 ILE A O 1
ATOM 700 N N . ILE A 1 87 ? 29.856 1.298 -25.233 1.00 52.91 87 ILE A N 1
ATOM 701 C CA . ILE A 1 87 ? 29.328 2.104 -24.148 1.00 52.91 87 ILE A CA 1
ATOM 702 C C . ILE A 1 87 ? 28.848 1.064 -23.143 1.00 52.91 87 ILE A C 1
ATOM 704 O O . ILE A 1 87 ? 28.163 0.122 -23.540 1.00 52.91 87 ILE A O 1
ATOM 708 N N . GLU A 1 88 ? 29.261 1.209 -21.887 1.00 56.78 88 GLU A N 1
ATOM 709 C CA . GLU A 1 88 ? 29.033 0.342 -20.724 1.00 56.78 88 GLU A CA 1
ATOM 710 C C . GLU A 1 88 ? 27.540 0.036 -20.415 1.00 56.78 88 GLU A C 1
ATOM 712 O O . GLU A 1 88 ? 27.067 0.154 -19.289 1.00 56.78 88 GLU A O 1
ATOM 717 N N . GLN A 1 89 ? 26.737 -0.385 -21.391 1.00 51.00 89 GLN A N 1
ATOM 718 C CA . GLN A 1 89 ? 25.375 -0.871 -21.179 1.00 51.00 89 GLN A CA 1
ATOM 719 C C . GLN A 1 89 ? 25.367 -2.231 -20.477 1.00 51.00 89 GLN A C 1
ATOM 721 O O . GLN A 1 89 ? 24.390 -2.574 -19.805 1.00 51.00 89 GLN A O 1
ATOM 726 N N . SER A 1 90 ? 26.456 -3.002 -20.585 1.00 56.03 90 SER A N 1
ATOM 727 C CA . SER A 1 90 ? 26.582 -4.264 -19.859 1.00 56.03 90 SER A CA 1
ATOM 728 C C . SER A 1 90 ? 26.572 -4.023 -18.348 1.00 56.03 90 SER A C 1
ATOM 730 O O . SER A 1 90 ? 25.824 -4.695 -17.649 1.00 56.03 90 SER A O 1
ATOM 732 N N . THR A 1 91 ? 27.281 -3.019 -17.825 1.00 59.56 91 THR A N 1
ATOM 733 C CA . THR A 1 91 ? 27.289 -2.744 -16.377 1.00 59.56 91 THR A CA 1
ATOM 734 C C . THR A 1 91 ? 25.950 -2.191 -15.893 1.00 59.56 91 THR A C 1
ATOM 736 O O . THR A 1 91 ? 25.474 -2.614 -14.841 1.00 59.56 91 THR A O 1
ATOM 739 N N . GLN A 1 92 ? 25.282 -1.324 -16.667 1.00 72.06 92 GLN A N 1
ATOM 740 C CA . GLN A 1 92 ? 23.989 -0.764 -16.257 1.00 72.06 92 GLN A CA 1
ATOM 741 C C . GLN A 1 92 ? 22.896 -1.825 -16.100 1.00 72.06 92 GLN A C 1
ATOM 743 O O . GLN A 1 92 ? 22.154 -1.796 -15.121 1.00 72.06 92 GLN A O 1
ATOM 748 N N . THR A 1 93 ? 22.809 -2.798 -17.009 1.00 79.25 93 THR A N 1
ATOM 749 C CA . THR A 1 93 ? 21.824 -3.888 -16.883 1.00 79.25 93 THR A CA 1
ATOM 750 C C . THR A 1 93 ? 22.089 -4.760 -15.654 1.00 79.25 93 THR A C 1
ATOM 752 O O . THR A 1 93 ? 21.158 -5.037 -14.896 1.00 79.25 93 THR A O 1
ATOM 755 N N . TRP A 1 94 ? 23.350 -5.112 -15.380 1.00 83.12 94 TRP A N 1
ATOM 756 C CA . TRP A 1 94 ? 23.719 -5.856 -14.171 1.00 83.12 94 TRP A CA 1
ATOM 757 C C . TRP A 1 94 ? 23.440 -5.075 -12.883 1.00 83.12 94 TRP A C 1
ATOM 759 O O . TRP A 1 94 ? 22.963 -5.667 -11.916 1.00 83.12 94 TRP A O 1
ATOM 769 N N . LEU A 1 95 ? 23.649 -3.755 -12.866 1.00 86.44 95 LEU A N 1
ATOM 770 C CA . LEU A 1 95 ? 23.287 -2.913 -11.722 1.00 86.44 95 LEU A CA 1
ATOM 771 C C . LEU A 1 95 ? 21.780 -2.960 -11.442 1.00 86.44 95 LEU A C 1
ATOM 773 O O . LEU A 1 95 ? 21.386 -3.158 -10.294 1.00 86.44 95 LEU A O 1
ATOM 777 N N . TYR A 1 96 ? 20.930 -2.858 -12.468 1.00 91.06 96 TYR A N 1
ATOM 778 C CA . TYR A 1 96 ? 19.479 -2.981 -12.288 1.00 91.06 96 TYR A CA 1
ATOM 779 C C . TYR A 1 96 ? 19.058 -4.373 -11.809 1.00 91.06 96 TYR A C 1
ATOM 781 O O . TYR A 1 96 ? 18.185 -4.476 -10.949 1.00 91.06 96 TYR A O 1
ATOM 789 N N . VAL A 1 97 ? 19.696 -5.439 -12.301 1.00 92.62 97 VAL A N 1
ATOM 790 C CA . VAL A 1 97 ? 19.448 -6.813 -11.830 1.00 92.62 97 VAL A CA 1
ATOM 791 C C . VAL A 1 97 ? 19.833 -6.964 -10.356 1.00 92.62 97 VAL A C 1
ATOM 793 O O . VAL A 1 97 ? 19.047 -7.496 -9.574 1.00 92.62 97 VAL A O 1
ATOM 796 N N . ILE A 1 98 ? 20.994 -6.450 -9.943 1.00 93.31 98 ILE A N 1
ATOM 797 C CA . ILE A 1 98 ? 21.443 -6.483 -8.542 1.00 93.31 98 ILE A CA 1
ATOM 798 C C . ILE A 1 98 ? 20.488 -5.680 -7.652 1.00 93.31 98 ILE A C 1
ATOM 800 O O . ILE A 1 98 ? 20.061 -6.174 -6.608 1.00 93.31 98 ILE A O 1
ATOM 804 N N . LEU A 1 99 ? 20.097 -4.474 -8.075 1.00 95.19 99 LEU A N 1
ATOM 805 C CA . LEU A 1 99 ? 19.132 -3.650 -7.348 1.00 95.19 99 LEU A CA 1
ATOM 806 C C . LEU A 1 99 ? 17.777 -4.355 -7.222 1.00 95.19 99 LEU A C 1
ATOM 808 O O . LEU A 1 99 ? 17.211 -4.384 -6.132 1.00 95.19 99 LEU A O 1
ATOM 812 N N . PHE A 1 100 ? 17.292 -4.996 -8.283 1.00 96.31 100 PHE A N 1
ATOM 813 C CA . PHE A 1 100 ? 16.036 -5.743 -8.273 1.00 96.31 100 PHE A CA 1
ATOM 814 C C . PHE A 1 100 ? 16.080 -6.959 -7.335 1.00 96.31 100 PHE A C 1
ATOM 816 O O . PHE A 1 100 ? 15.177 -7.142 -6.517 1.00 96.31 100 PHE A O 1
ATOM 823 N N . VAL A 1 101 ? 17.155 -7.753 -7.378 1.00 97.12 101 VAL A N 1
ATOM 824 C CA . VAL A 1 101 ? 17.359 -8.886 -6.457 1.00 97.12 101 VAL A CA 1
ATOM 825 C C . VAL A 1 101 ? 17.458 -8.398 -5.010 1.00 97.12 101 VAL A C 1
ATOM 827 O O . VAL A 1 101 ? 16.838 -8.983 -4.121 1.00 97.12 101 VAL A O 1
ATOM 830 N N . SER A 1 102 ? 18.172 -7.294 -4.768 1.00 96.38 102 SER A N 1
ATOM 831 C CA . SER A 1 102 ? 18.272 -6.689 -3.436 1.00 96.38 102 SER A CA 1
ATOM 832 C C . SER A 1 102 ? 16.913 -6.194 -2.922 1.00 96.38 102 SER A C 1
ATOM 834 O O . SER A 1 102 ? 16.574 -6.428 -1.763 1.00 96.38 102 SER A O 1
ATOM 836 N N . LEU A 1 103 ? 16.087 -5.601 -3.791 1.00 97.25 103 LEU A N 1
ATOM 837 C CA . LEU A 1 103 ? 14.744 -5.132 -3.461 1.00 97.25 103 LEU A CA 1
ATOM 838 C C . LEU A 1 103 ? 13.827 -6.300 -3.083 1.00 97.25 103 LEU A C 1
ATOM 840 O O . LEU A 1 103 ? 13.131 -6.230 -2.070 1.00 97.25 103 LEU A O 1
ATOM 844 N N . ILE A 1 104 ? 13.865 -7.397 -3.847 1.00 97.56 104 ILE A N 1
ATOM 845 C CA . ILE A 1 104 ? 13.121 -8.621 -3.521 1.00 97.56 104 ILE A CA 1
ATOM 846 C C . ILE A 1 104 ? 13.585 -9.183 -2.175 1.00 97.56 104 ILE A C 1
ATOM 848 O O . ILE A 1 104 ? 12.748 -9.502 -1.330 1.00 97.56 104 ILE A O 1
ATOM 852 N N . ALA A 1 105 ? 14.897 -9.261 -1.936 1.00 97.25 105 ALA A N 1
ATOM 853 C CA . ALA A 1 105 ? 15.442 -9.747 -0.671 1.00 97.25 105 ALA A CA 1
ATOM 854 C C . ALA A 1 105 ? 14.986 -8.890 0.525 1.00 97.25 105 ALA A C 1
ATOM 856 O O . ALA A 1 105 ? 14.608 -9.439 1.560 1.00 97.25 105 ALA A O 1
ATOM 857 N N . ILE A 1 106 ? 14.940 -7.560 0.376 1.00 97.62 106 ILE A N 1
ATOM 858 C CA . ILE A 1 106 ? 14.425 -6.641 1.402 1.00 97.62 106 ILE A CA 1
ATOM 859 C C . ILE A 1 106 ? 12.933 -6.878 1.649 1.00 97.62 106 ILE A C 1
ATOM 861 O O . ILE A 1 106 ? 12.518 -6.959 2.802 1.00 97.62 106 ILE A O 1
ATOM 865 N N . ILE A 1 107 ? 12.117 -7.037 0.602 1.00 97.69 107 ILE A N 1
ATOM 866 C CA . ILE A 1 107 ? 10.682 -7.326 0.750 1.00 97.69 107 ILE A CA 1
ATOM 867 C C . ILE A 1 107 ? 10.479 -8.659 1.484 1.00 97.69 107 ILE A C 1
ATOM 869 O O . ILE A 1 107 ? 9.694 -8.731 2.431 1.00 97.69 107 ILE A O 1
ATOM 873 N N . VAL A 1 108 ? 11.223 -9.705 1.117 1.00 97.56 108 VAL A N 1
ATOM 874 C CA . VAL A 1 108 ? 11.186 -10.999 1.816 1.00 97.56 108 VAL A CA 1
ATOM 875 C C . VAL A 1 108 ? 11.605 -10.835 3.280 1.00 97.56 108 VAL A C 1
ATOM 877 O O . VAL A 1 108 ? 10.907 -11.313 4.171 1.00 97.56 108 VAL A O 1
ATOM 880 N N . LEU A 1 109 ? 12.670 -10.086 3.568 1.00 97.50 109 LEU A N 1
ATOM 881 C CA . LEU A 1 109 ? 13.099 -9.812 4.939 1.00 97.50 109 LEU A CA 1
ATOM 882 C C . LEU A 1 109 ? 12.018 -9.064 5.737 1.00 97.50 109 LEU A C 1
ATOM 884 O O . LEU A 1 109 ? 11.703 -9.458 6.857 1.00 97.50 109 LEU A O 1
ATOM 888 N N . LEU A 1 110 ? 11.408 -8.024 5.163 1.00 97.31 110 LEU A N 1
ATOM 889 C CA . LEU A 1 110 ? 10.341 -7.252 5.804 1.00 97.31 110 LEU A CA 1
ATOM 890 C C . LEU A 1 110 ? 9.095 -8.104 6.057 1.00 97.31 110 LEU A C 1
ATOM 892 O O . LEU A 1 110 ? 8.501 -8.006 7.131 1.00 97.31 110 LEU A O 1
ATOM 896 N N . THR A 1 111 ? 8.715 -8.973 5.118 1.00 97.19 111 THR A N 1
ATOM 897 C CA . THR A 1 111 ? 7.594 -9.904 5.317 1.00 97.19 111 THR A CA 1
ATOM 898 C C . THR A 1 111 ? 7.903 -10.932 6.404 1.00 97.19 111 THR A C 1
ATOM 900 O O . THR A 1 111 ? 7.054 -11.159 7.264 1.00 97.19 111 THR A O 1
ATOM 903 N N . LEU A 1 112 ? 9.119 -11.485 6.459 1.00 96.69 112 LEU A N 1
ATOM 904 C CA . LEU A 1 112 ? 9.550 -12.373 7.542 1.00 96.69 112 LEU A CA 1
ATOM 905 C C . LEU A 1 112 ? 9.571 -11.654 8.891 1.00 96.69 112 LEU A C 1
ATOM 907 O O . LEU A 1 112 ? 9.063 -12.193 9.871 1.00 96.69 112 LEU A O 1
ATOM 911 N N . ILE A 1 113 ? 10.087 -10.424 8.956 1.00 96.38 113 ILE A N 1
ATOM 912 C CA . ILE A 1 113 ? 10.054 -9.596 10.168 1.00 96.38 113 ILE A CA 1
ATOM 913 C C . ILE A 1 113 ? 8.605 -9.335 10.581 1.00 96.38 113 ILE A C 1
ATOM 915 O O . ILE A 1 113 ? 8.272 -9.502 11.750 1.00 96.38 113 ILE A O 1
ATOM 919 N N . PHE A 1 114 ? 7.714 -9.001 9.649 1.00 96.12 114 PHE A N 1
ATOM 920 C CA . PHE A 1 114 ? 6.294 -8.801 9.928 1.00 96.12 114 PHE A CA 1
ATOM 921 C C . PHE A 1 114 ? 5.611 -10.074 10.442 1.00 96.12 114 PHE A C 1
ATOM 923 O O . PHE A 1 114 ? 4.875 -10.024 11.431 1.00 96.12 114 PHE A O 1
ATOM 930 N N . LEU A 1 115 ? 5.884 -11.227 9.829 1.00 95.81 115 LEU A N 1
ATOM 931 C CA . LEU A 1 115 ? 5.393 -12.527 10.284 1.00 95.81 115 LEU A CA 1
ATOM 932 C C . LEU A 1 115 ? 5.945 -12.876 11.666 1.00 95.81 115 LEU A C 1
ATOM 934 O O . LEU A 1 115 ? 5.180 -13.300 12.529 1.00 95.81 115 LEU A O 1
ATOM 938 N N . MET A 1 116 ? 7.230 -12.625 11.922 1.00 93.56 116 MET A N 1
ATOM 939 C CA . MET A 1 116 ? 7.845 -12.791 13.237 1.00 93.56 116 MET A CA 1
ATOM 940 C C . MET A 1 116 ? 7.252 -11.832 14.267 1.00 93.56 116 MET A C 1
ATOM 942 O O . MET A 1 116 ? 6.997 -12.247 15.390 1.00 93.56 116 MET A O 1
ATOM 946 N N . MET A 1 117 ? 6.976 -10.574 13.922 1.00 92.38 117 MET A N 1
ATOM 947 C CA . MET A 1 117 ? 6.295 -9.622 14.804 1.00 92.38 117 MET A CA 1
ATOM 948 C C . MET A 1 117 ? 4.867 -10.083 15.104 1.00 92.38 117 MET A C 1
ATOM 950 O O . MET A 1 117 ? 4.438 -10.045 16.258 1.00 92.38 117 MET A O 1
ATOM 954 N N . ARG A 1 118 ? 4.136 -10.602 14.111 1.00 91.81 118 ARG A N 1
ATOM 955 C CA . ARG A 1 118 ? 2.821 -11.232 14.317 1.00 91.81 118 ARG A CA 1
ATOM 956 C C . ARG A 1 118 ? 2.910 -12.489 15.183 1.00 91.81 118 ARG A C 1
ATOM 958 O O . ARG A 1 118 ? 2.079 -12.678 16.065 1.00 91.81 118 ARG A O 1
ATOM 965 N N . ALA A 1 119 ? 3.920 -13.329 14.988 1.00 88.81 119 ALA A N 1
ATOM 966 C CA . ALA A 1 119 ? 4.140 -14.523 15.796 1.00 88.81 119 ALA A CA 1
ATOM 967 C C . ALA A 1 119 ? 4.528 -14.160 17.236 1.00 88.81 119 ALA A C 1
ATOM 969 O O . ALA A 1 119 ? 3.970 -14.719 18.173 1.00 88.81 119 ALA A O 1
ATOM 970 N N . ARG A 1 120 ? 5.405 -13.168 17.431 1.00 88.62 120 ARG A N 1
ATOM 971 C CA . ARG A 1 120 ? 5.804 -12.639 18.744 1.00 88.62 120 ARG A CA 1
ATOM 972 C C . ARG A 1 120 ? 4.642 -11.978 19.465 1.00 88.62 120 ARG A C 1
ATOM 974 O O . ARG A 1 120 ? 4.477 -12.210 20.653 1.00 88.62 120 ARG A O 1
ATOM 981 N N . THR A 1 121 ? 3.814 -11.197 18.774 1.00 86.25 121 THR A N 1
ATOM 982 C CA . THR A 1 121 ? 2.609 -10.602 19.374 1.00 86.25 121 THR A CA 1
ATOM 983 C C . THR A 1 121 ? 1.580 -11.668 19.738 1.00 86.25 121 THR A C 1
ATOM 985 O O . THR A 1 121 ? 1.012 -11.594 20.824 1.00 86.25 121 THR A O 1
ATOM 988 N N . ARG A 1 122 ? 1.384 -12.703 18.909 1.00 82.81 122 ARG A N 1
ATOM 989 C CA . ARG A 1 122 ? 0.567 -13.880 19.260 1.00 82.81 122 ARG A CA 1
ATOM 990 C C . ARG A 1 122 ? 1.142 -14.638 20.458 1.00 82.81 122 ARG A C 1
ATOM 992 O O . ARG A 1 122 ? 0.410 -14.910 21.398 1.00 82.81 122 ARG A O 1
ATOM 999 N N . ALA A 1 123 ? 2.445 -14.907 20.484 1.00 84.62 123 ALA A N 1
ATOM 1000 C CA . ALA A 1 123 ? 3.114 -15.573 21.601 1.00 84.62 123 ALA A CA 1
ATOM 1001 C C . ALA A 1 123 ? 3.074 -14.731 22.887 1.00 84.62 123 ALA A C 1
ATOM 1003 O O . ALA A 1 123 ? 2.890 -15.274 23.970 1.00 84.62 123 ALA A O 1
ATOM 1004 N N . ALA A 1 124 ? 3.187 -13.405 22.783 1.00 82.12 124 ALA A N 1
ATOM 1005 C CA . ALA A 1 124 ? 3.033 -12.484 23.904 1.00 82.12 124 ALA A CA 1
ATOM 1006 C C . ALA A 1 124 ? 1.585 -12.443 24.409 1.00 82.12 124 ALA A C 1
ATOM 1008 O O . ALA A 1 124 ? 1.382 -12.408 25.619 1.00 82.12 124 ALA A O 1
ATOM 1009 N N . ARG A 1 125 ? 0.586 -12.511 23.515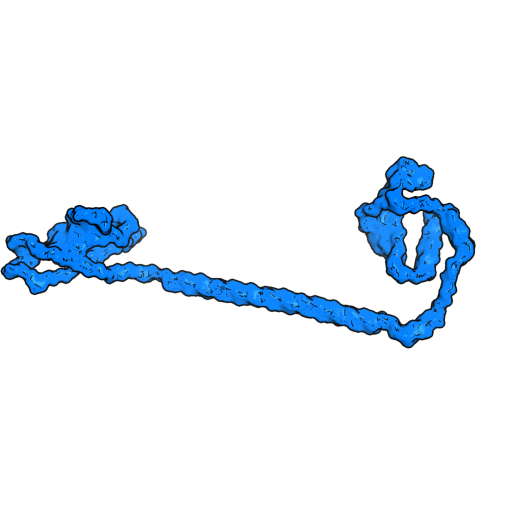 1.00 79.00 125 ARG A N 1
ATOM 1010 C CA . ARG A 1 125 ? -0.830 -12.674 23.888 1.00 79.00 125 ARG A CA 1
ATOM 1011 C C . ARG A 1 125 ? -1.064 -13.999 24.602 1.00 79.00 125 ARG A C 1
ATOM 1013 O O . ARG A 1 125 ? -1.596 -13.965 25.697 1.00 79.00 125 ARG A O 1
ATOM 1020 N N . LEU A 1 126 ? -0.555 -15.114 24.080 1.00 78.25 126 LEU A N 1
ATOM 1021 C CA . LEU A 1 126 ? -0.644 -16.426 24.735 1.00 78.25 126 LEU A CA 1
ATOM 1022 C C . LEU A 1 126 ? 0.098 -16.458 26.075 1.00 78.25 126 LEU A C 1
ATOM 1024 O O . LEU A 1 126 ? -0.359 -17.081 27.025 1.00 78.25 126 LEU A O 1
ATOM 1028 N N . LYS A 1 127 ? 1.241 -15.771 26.193 1.00 76.88 127 LYS A N 1
ATOM 1029 C CA . LYS A 1 127 ? 1.959 -15.639 27.467 1.00 76.88 127 LYS A CA 1
ATOM 1030 C C . LYS A 1 127 ? 1.169 -14.767 28.445 1.00 76.88 127 LYS A C 1
ATOM 1032 O O . LYS A 1 127 ? 1.131 -15.099 29.626 1.00 76.88 127 LYS A O 1
ATOM 1037 N N . LYS A 1 128 ? 0.515 -13.700 27.970 1.00 72.31 128 LYS A N 1
ATOM 1038 C CA . LYS A 1 128 ? -0.374 -12.840 28.763 1.00 72.31 128 LYS A CA 1
ATOM 1039 C C . LYS A 1 128 ? -1.618 -13.604 29.212 1.00 72.31 128 LYS A C 1
ATOM 1041 O O . LYS A 1 128 ? -1.923 -13.543 30.390 1.00 72.31 128 LYS A O 1
ATOM 1046 N N . GLU A 1 129 ? -2.246 -14.382 28.335 1.00 68.62 129 GLU A N 1
ATOM 1047 C CA . GLU A 1 129 ? -3.363 -15.283 28.643 1.00 68.62 129 GLU A CA 1
ATOM 1048 C C . GLU A 1 129 ? -2.936 -16.368 29.629 1.00 68.62 129 GLU A C 1
ATOM 1050 O O . GLU A 1 129 ? -3.575 -16.515 30.654 1.00 68.62 129 GLU A O 1
ATOM 1055 N N . ARG A 1 130 ? -1.789 -17.031 29.437 1.00 63.59 130 ARG A N 1
ATOM 1056 C CA . ARG A 1 130 ? -1.243 -18.006 30.400 1.00 63.59 130 ARG A CA 1
ATOM 1057 C C . ARG A 1 130 ? -0.859 -17.368 31.742 1.00 63.59 130 ARG A C 1
ATOM 1059 O O . ARG A 1 130 ? -0.914 -18.030 32.770 1.00 63.59 130 ARG A O 1
ATOM 1066 N N . THR A 1 131 ? -0.442 -16.102 31.764 1.00 62.25 131 THR A N 1
ATOM 1067 C CA . THR A 1 131 ? -0.171 -15.367 33.018 1.00 62.25 131 THR A CA 1
ATOM 1068 C C . THR A 1 131 ? -1.473 -14.914 33.678 1.00 62.25 131 THR A C 1
ATOM 1070 O O . THR A 1 131 ? -1.574 -14.921 34.897 1.00 62.25 131 THR A O 1
ATOM 1073 N N . GLN A 1 132 ? -2.483 -14.576 32.879 1.00 59.53 132 GLN A N 1
ATOM 1074 C CA . GLN A 1 132 ? -3.828 -14.248 33.329 1.00 59.53 132 GLN A CA 1
ATOM 1075 C C . GLN A 1 132 ? -4.567 -15.484 33.853 1.00 59.53 132 GLN A C 1
ATOM 1077 O O . GLN A 1 132 ? -5.296 -15.348 34.820 1.00 59.53 132 GLN A O 1
ATOM 1082 N N . ASP A 1 133 ? -4.309 -16.665 33.294 1.00 57.66 133 ASP A N 1
ATOM 1083 C CA . ASP A 1 133 ? -4.781 -17.975 33.756 1.00 57.66 133 ASP A CA 1
ATOM 1084 C C . ASP A 1 133 ? -4.029 -18.413 35.029 1.00 57.66 133 ASP A C 1
ATOM 1086 O O . ASP A 1 133 ? -4.604 -18.926 35.971 1.00 57.66 133 ASP A O 1
ATOM 1090 N N . LYS A 1 134 ? -2.742 -18.075 35.180 1.00 58.59 134 LYS A N 1
ATOM 1091 C CA . LYS A 1 134 ? -2.055 -18.213 36.484 1.00 58.59 134 LYS A CA 1
ATOM 1092 C C . LYS A 1 134 ? -2.547 -17.221 37.546 1.00 58.59 134 LYS A C 1
ATOM 1094 O O . LYS A 1 134 ? -2.438 -17.501 38.736 1.00 58.59 134 LYS A O 1
ATOM 1099 N N . ASN A 1 135 ? -3.071 -16.072 37.119 1.00 58.00 135 ASN A N 1
ATOM 1100 C CA . ASN A 1 135 ? -3.767 -15.108 37.971 1.00 58.00 135 ASN A CA 1
ATOM 1101 C C . ASN A 1 135 ? -5.277 -15.377 38.052 1.00 58.00 135 ASN A C 1
ATOM 1103 O O . ASN A 1 135 ? -5.964 -14.659 38.785 1.00 58.00 135 ASN A O 1
ATOM 1107 N N . CYS A 1 136 ? -5.802 -16.379 37.334 1.00 55.81 136 CYS A N 1
ATOM 1108 C CA . CYS A 1 136 ? -7.180 -16.782 37.509 1.00 55.81 136 CYS A CA 1
ATOM 1109 C C . CYS A 1 136 ? -7.263 -17.458 38.870 1.00 55.81 136 CYS A C 1
ATOM 1111 O O . CYS A 1 136 ? -6.370 -18.189 39.301 1.00 55.81 136 CYS A O 1
ATOM 1113 N N . ILE A 1 137 ? -8.314 -17.124 39.598 1.00 59.88 137 ILE A N 1
ATOM 1114 C CA . ILE A 1 137 ? -8.545 -17.625 40.941 1.00 59.88 137 ILE A CA 1
ATOM 1115 C C . ILE A 1 137 ? -8.657 -19.152 40.816 1.00 59.88 137 ILE A C 1
ATOM 1117 O O . ILE A 1 137 ? -9.600 -19.651 40.209 1.00 59.88 137 ILE A O 1
ATOM 1121 N N . THR A 1 138 ? -7.663 -19.896 41.313 1.00 62.53 138 THR A N 1
ATOM 1122 C CA . THR A 1 138 ? -7.713 -21.365 41.353 1.00 62.53 138 THR A CA 1
ATOM 1123 C C . THR A 1 138 ? -8.952 -21.802 42.135 1.00 62.53 138 THR A C 1
ATOM 1125 O O . THR A 1 138 ? -9.378 -21.097 43.047 1.00 62.53 138 THR A O 1
ATOM 1128 N N . LEU A 1 139 ? -9.539 -22.962 41.822 1.00 56.94 139 LEU A N 1
ATOM 1129 C CA . LEU A 1 139 ? -10.703 -23.492 42.556 1.00 56.94 139 LEU A CA 1
ATOM 1130 C C . LEU A 1 139 ? -10.465 -23.561 44.080 1.00 56.94 139 LEU A C 1
ATOM 1132 O O . LEU A 1 139 ? -11.383 -23.302 44.849 1.00 56.94 139 LEU A O 1
ATOM 1136 N N . GLU A 1 140 ? -9.224 -23.782 44.524 1.00 57.72 140 GLU A N 1
ATOM 1137 C CA . GLU A 1 140 ? -8.826 -23.671 45.939 1.00 57.72 140 GLU A CA 1
ATOM 1138 C C . GLU A 1 140 ? -8.928 -22.240 46.494 1.00 57.72 140 GLU A C 1
ATOM 1140 O O . GLU A 1 140 ? -9.349 -22.031 47.630 1.00 57.72 140 GLU A O 1
ATOM 1145 N N . LYS A 1 141 ? -8.595 -21.230 45.685 1.00 54.25 141 LYS A N 1
ATOM 1146 C CA . LYS A 1 141 ? -8.738 -19.814 46.039 1.00 54.25 141 LYS A CA 1
ATOM 1147 C C . LYS A 1 141 ? -10.209 -19.372 46.005 1.00 54.25 141 LYS A C 1
ATOM 1149 O O . LYS A 1 141 ? -10.574 -18.513 46.797 1.00 54.25 141 LYS A O 1
ATOM 1154 N N . ILE A 1 142 ? -11.061 -19.999 45.181 1.00 55.56 142 ILE A N 1
ATOM 1155 C CA . ILE A 1 142 ? -12.533 -19.840 45.205 1.00 55.56 142 ILE A CA 1
ATOM 1156 C C . ILE A 1 142 ? -13.128 -20.480 46.469 1.00 55.56 142 ILE A C 1
ATOM 1158 O O . ILE A 1 142 ? -13.973 -19.870 47.120 1.00 55.56 142 ILE A O 1
ATOM 1162 N N . ALA A 1 143 ? -12.648 -21.662 46.869 1.00 54.88 143 ALA A N 1
ATOM 1163 C CA . ALA A 1 143 ? -13.053 -22.311 48.117 1.00 54.88 143 ALA A CA 1
ATOM 1164 C C . ALA A 1 143 ? -12.680 -21.472 49.356 1.00 54.88 143 ALA A C 1
ATOM 1166 O O . ALA A 1 143 ? -13.460 -21.400 50.301 1.00 54.88 143 ALA A O 1
ATOM 1167 N N . GLY A 1 144 ? -11.547 -20.758 49.319 1.00 53.34 144 GLY A N 1
ATOM 1168 C CA . GLY A 1 144 ? -11.190 -19.748 50.325 1.00 53.34 144 GLY A CA 1
ATOM 1169 C C . GLY A 1 144 ? -11.981 -18.429 50.234 1.00 53.34 144 GLY A C 1
ATOM 1170 O O . GLY A 1 144 ? -12.048 -17.691 51.216 1.00 53.34 144 GLY A O 1
ATOM 1171 N N . LEU A 1 145 ? -12.602 -18.133 49.085 1.00 48.34 145 LEU A N 1
ATOM 1172 C CA . LEU A 1 145 ? -13.420 -16.933 48.842 1.00 48.34 145 LEU A CA 1
ATOM 1173 C C . LEU A 1 145 ? -14.897 -17.097 49.236 1.00 48.34 145 LEU A C 1
ATOM 1175 O O . LEU A 1 145 ? -15.613 -16.097 49.304 1.00 48.34 145 LEU A O 1
ATOM 1179 N N . HIS A 1 146 ? -15.351 -18.306 49.581 1.00 48.12 146 HIS A N 1
ATOM 1180 C CA . HIS A 1 146 ? -16.631 -18.525 50.268 1.00 48.12 146 HIS A CA 1
ATOM 1181 C C . HIS A 1 146 ? -16.576 -18.063 51.738 1.00 48.12 146 HIS A C 1
ATOM 1183 O O . HIS A 1 146 ? -16.859 -18.805 52.673 1.00 48.12 146 HIS A O 1
ATOM 1189 N N . SER A 1 147 ? -16.211 -16.800 51.944 1.00 53.69 147 SER A N 1
ATOM 1190 C CA . SER A 1 147 ? -16.372 -16.087 53.213 1.00 53.69 147 SER A CA 1
ATOM 1191 C C . SER A 1 147 ? -16.649 -14.588 53.045 1.00 53.69 147 SER A C 1
ATOM 1193 O O . SER A 1 147 ? -16.679 -13.870 54.039 1.00 53.69 147 SER A O 1
ATOM 1195 N N . ALA A 1 148 ? -16.927 -14.094 51.831 1.00 55.38 148 ALA A N 1
ATOM 1196 C CA . ALA A 1 148 ? -17.658 -12.837 51.682 1.00 55.38 148 ALA A CA 1
ATOM 1197 C C . ALA A 1 148 ? -19.158 -13.175 51.606 1.00 55.38 148 ALA A C 1
ATOM 1199 O O . ALA A 1 148 ? -19.591 -13.768 50.614 1.00 55.38 148 ALA A O 1
ATOM 1200 N N . PRO A 1 149 ? -19.962 -12.873 52.642 1.00 57.72 149 PRO A N 1
ATOM 1201 C CA . PRO A 1 149 ? -21.391 -13.128 52.592 1.00 57.72 149 PRO A CA 1
ATOM 1202 C C . PRO A 1 149 ? -21.981 -12.343 51.422 1.00 57.72 149 PRO A C 1
ATOM 1204 O O . PRO A 1 149 ? -21.708 -11.150 51.282 1.00 57.72 149 PRO A O 1
ATOM 1207 N N . TYR A 1 150 ? -22.812 -12.992 50.605 1.00 59.38 150 TYR A N 1
ATOM 1208 C CA . TYR A 1 150 ? -23.748 -12.278 49.745 1.00 59.38 150 TYR A CA 1
ATOM 1209 C C . TYR A 1 150 ? -24.511 -11.282 50.626 1.00 59.38 150 TYR A C 1
ATOM 1211 O O . TYR A 1 150 ? -25.304 -11.685 51.477 1.00 59.38 150 TYR A O 1
ATOM 1219 N N . GLN A 1 151 ? -24.212 -9.991 50.481 1.00 66.19 151 GLN A N 1
ATOM 1220 C CA . GLN A 1 151 ? -24.941 -8.931 51.160 1.00 66.19 151 GLN A CA 1
ATOM 1221 C C . GLN A 1 151 ? -25.997 -8.412 50.187 1.00 66.19 151 GLN A C 1
ATOM 1223 O O . GLN A 1 151 ? -25.657 -7.647 49.281 1.00 66.19 151 GLN A O 1
ATOM 1228 N N . PRO A 1 152 ? -27.268 -8.837 50.321 1.00 74.75 152 PRO A N 1
ATOM 1229 C CA . PRO A 1 152 ? -28.338 -8.222 49.560 1.00 74.75 152 PRO A CA 1
ATOM 1230 C C . PRO A 1 152 ? -28.424 -6.741 49.926 1.00 74.75 152 PRO A C 1
ATOM 1232 O O . PRO A 1 152 ? -28.110 -6.333 51.046 1.00 74.75 152 PRO A O 1
ATOM 1235 N N . MET A 1 153 ? -28.865 -5.929 48.971 1.00 81.94 153 MET A N 1
ATOM 1236 C CA . MET A 1 153 ? -29.047 -4.500 49.187 1.00 81.94 153 MET A CA 1
ATOM 1237 C C . MET A 1 153 ? -30.001 -4.247 50.372 1.00 81.94 153 MET A C 1
ATOM 1239 O O . MET A 1 153 ? -31.121 -4.763 50.348 1.00 81.94 153 MET A O 1
ATOM 1243 N N . PRO A 1 154 ? -29.594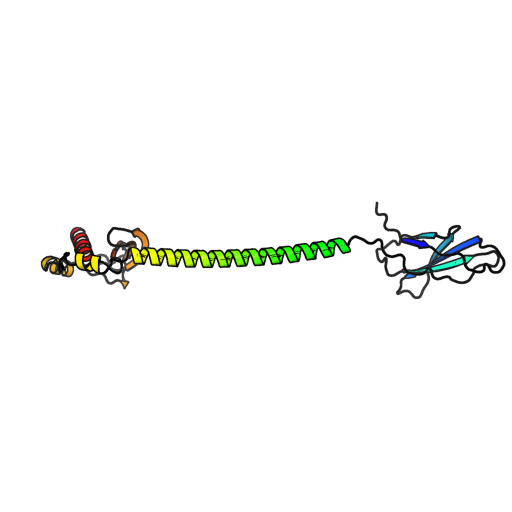 -3.456 51.385 1.00 85.19 154 PRO A N 1
ATOM 1244 C CA . PRO A 1 154 ? -30.454 -3.069 52.494 1.00 85.19 154 PRO A CA 1
ATOM 1245 C C . PRO A 1 154 ? -31.826 -2.551 52.024 1.00 85.19 154 PRO A C 1
ATOM 1247 O O . PRO A 1 154 ? -31.874 -1.699 51.129 1.00 85.19 154 PRO A O 1
ATOM 1250 N N . PRO A 1 155 ? -32.940 -3.001 52.636 1.00 83.25 155 PRO A N 1
ATOM 1251 C CA . PRO A 1 155 ? -34.290 -2.567 52.267 1.00 83.25 155 PRO A CA 1
ATOM 1252 C C . PRO A 1 155 ? -34.497 -1.047 52.315 1.00 83.25 155 PRO A C 1
ATOM 1254 O O . PRO A 1 155 ? -35.225 -0.495 51.493 1.00 83.25 155 PRO A O 1
ATOM 1257 N N . GLU A 1 156 ? -33.818 -0.359 53.234 1.00 84.75 156 GLU A N 1
ATOM 1258 C CA . GLU A 1 156 ? -33.848 1.104 53.357 1.00 84.75 156 GLU A CA 1
ATOM 1259 C C . GLU A 1 156 ? -33.311 1.795 52.096 1.00 84.75 156 GLU A C 1
ATOM 1261 O O . GLU A 1 156 ? -33.952 2.703 51.566 1.00 84.75 156 GLU A O 1
ATOM 1266 N N . MET A 1 157 ? -32.201 1.300 51.536 1.00 83.44 157 MET A N 1
ATOM 1267 C CA . MET A 1 157 ? -31.646 1.844 50.293 1.00 83.44 157 MET A CA 1
ATOM 1268 C C . MET A 1 157 ? -32.555 1.574 49.095 1.00 83.44 157 MET A C 1
ATOM 1270 O O . MET A 1 157 ? -32.658 2.417 48.210 1.00 83.44 157 MET A O 1
ATOM 1274 N N . LEU A 1 158 ? -33.253 0.432 49.056 1.00 84.06 158 LEU A N 1
ATOM 1275 C CA . LEU A 1 158 ? -34.232 0.155 47.996 1.00 84.06 158 LEU A CA 1
ATOM 1276 C C . LEU A 1 158 ? -35.351 1.201 47.972 1.00 84.06 158 LEU A C 1
ATOM 1278 O O . LEU A 1 158 ? -35.814 1.574 46.894 1.00 84.06 158 LEU A O 1
ATOM 1282 N N . ASN A 1 159 ? -35.769 1.692 49.139 1.00 85.81 159 ASN A N 1
ATOM 1283 C CA . ASN A 1 159 ? -36.746 2.770 49.224 1.00 85.81 159 ASN A CA 1
ATOM 1284 C C . ASN A 1 159 ? -36.168 4.100 48.718 1.00 85.81 159 ASN A C 1
ATOM 1286 O O . ASN A 1 159 ? -36.822 4.813 47.962 1.00 85.81 159 ASN A O 1
ATOM 1290 N N . GLU A 1 160 ? -34.923 4.421 49.070 1.00 86.00 160 GLU A N 1
ATOM 1291 C CA . GLU A 1 160 ? -34.266 5.636 48.579 1.00 86.00 160 GLU A CA 1
ATOM 1292 C C . GLU A 1 160 ? -34.062 5.625 47.064 1.00 86.00 160 GLU A C 1
ATOM 1294 O O . GLU A 1 160 ? -34.316 6.639 46.420 1.00 86.00 160 GLU A O 1
ATOM 1299 N N . ILE A 1 161 ? -33.690 4.480 46.484 1.00 84.12 161 ILE A N 1
ATOM 1300 C CA . ILE A 1 161 ? -33.537 4.304 45.033 1.00 84.12 161 ILE A CA 1
ATOM 1301 C C . ILE A 1 161 ? -34.850 4.561 44.302 1.00 84.12 161 ILE A C 1
ATOM 1303 O O . ILE A 1 161 ? -34.847 5.225 43.269 1.00 84.12 161 ILE A O 1
ATOM 1307 N N . LYS A 1 162 ? -35.975 4.065 44.835 1.00 84.81 162 LYS A N 1
ATOM 1308 C CA . LYS A 1 162 ? -37.305 4.314 44.252 1.00 84.81 162 LYS A CA 1
ATOM 1309 C C . LYS A 1 162 ? -37.652 5.803 44.206 1.00 84.81 162 LYS A C 1
ATOM 1311 O O . LYS A 1 162 ? -38.401 6.212 43.326 1.00 84.81 162 LYS A O 1
ATOM 1316 N N . ASN A 1 163 ? -37.099 6.590 45.126 1.00 84.38 163 ASN A N 1
ATOM 1317 C CA . ASN A 1 163 ? -37.327 8.029 45.225 1.00 84.38 163 ASN A CA 1
ATOM 1318 C C . ASN A 1 163 ? -36.289 8.867 44.462 1.00 84.38 163 ASN A C 1
ATOM 132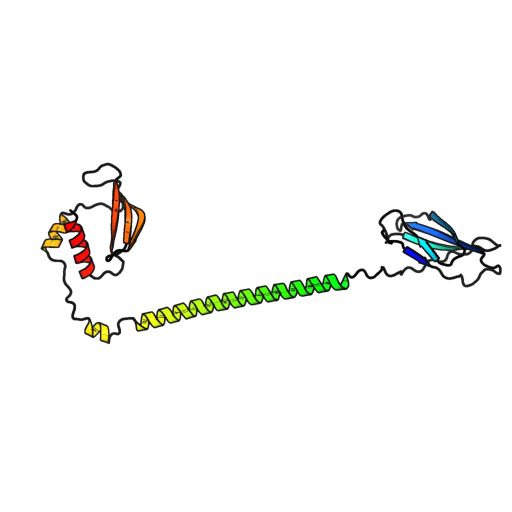0 O O . ASN A 1 163 ? -36.414 10.091 44.421 1.00 84.38 163 ASN A O 1
ATOM 1324 N N . LEU A 1 164 ? -35.257 8.252 43.873 1.00 82.75 164 LEU A N 1
ATOM 1325 C CA . LEU A 1 164 ? -34.304 8.978 43.038 1.00 82.75 164 LEU A CA 1
ATOM 1326 C C . LEU A 1 164 ? -34.955 9.385 41.706 1.00 82.75 164 LEU A C 1
ATOM 1328 O O . LEU A 1 164 ? -35.753 8.626 41.147 1.00 82.75 164 LEU A O 1
ATOM 1332 N N . PRO A 1 165 ? -34.598 10.561 41.157 1.00 82.00 165 PRO A N 1
ATOM 1333 C CA . PRO A 1 165 ? -35.087 10.979 39.853 1.00 82.00 165 PRO A CA 1
ATOM 1334 C C . PRO A 1 165 ? -34.650 9.973 38.787 1.00 82.00 165 PRO A C 1
ATOM 1336 O O . PRO A 1 165 ? -33.461 9.711 38.602 1.00 82.00 165 PRO A O 1
ATOM 1339 N N . HIS A 1 166 ? -35.622 9.419 38.066 1.00 84.81 166 HIS A N 1
ATOM 1340 C CA . HIS A 1 166 ? -35.348 8.497 36.975 1.00 84.81 166 HIS A CA 1
ATOM 1341 C C . HIS A 1 166 ? -35.265 9.263 35.654 1.00 84.81 166 HIS A C 1
ATOM 1343 O O . HIS A 1 166 ? -36.223 9.915 35.237 1.00 84.81 166 HIS A O 1
ATOM 1349 N N . VAL A 1 167 ? -34.115 9.180 34.990 1.00 85.12 167 VAL A N 1
ATOM 1350 C CA . VAL A 1 167 ? -33.890 9.779 33.671 1.00 85.12 167 VAL A CA 1
ATOM 1351 C C . VAL A 1 167 ? -33.731 8.647 32.676 1.00 85.12 167 VAL A C 1
ATOM 1353 O O . VAL A 1 167 ? -32.919 7.744 32.882 1.00 85.12 167 VAL A O 1
ATOM 1356 N N . ARG A 1 168 ? -34.513 8.676 31.596 1.00 87.31 168 ARG A N 1
ATOM 1357 C CA . ARG A 1 168 ? -34.365 7.678 30.539 1.00 87.31 168 ARG A CA 1
ATOM 1358 C C . ARG A 1 168 ? -33.024 7.865 29.831 1.00 87.31 168 ARG A C 1
ATOM 1360 O O . ARG A 1 168 ? -32.587 8.990 29.593 1.00 87.31 168 ARG A O 1
ATOM 1367 N N . SER A 1 169 ? -32.390 6.759 29.461 1.00 85.62 169 SER A N 1
ATOM 1368 C CA . SER A 1 169 ? -31.074 6.774 28.818 1.00 85.62 169 SER A CA 1
ATOM 1369 C C . SER A 1 169 ? -31.061 7.487 27.464 1.00 85.62 169 SER A C 1
ATOM 1371 O O . SER A 1 169 ? -30.032 8.027 27.086 1.00 85.62 169 SER A O 1
ATOM 1373 N N . ASP A 1 170 ? -32.183 7.521 26.739 1.00 89.81 170 ASP A N 1
ATOM 1374 C CA . ASP A 1 170 ? -32.318 8.226 25.456 1.00 89.81 170 ASP A CA 1
ATOM 1375 C C . ASP A 1 170 ? -32.313 9.756 25.593 1.00 89.81 170 ASP A C 1
ATOM 1377 O O . ASP A 1 170 ? -32.050 10.457 24.619 1.00 89.81 170 ASP A O 1
ATOM 1381 N N . TYR A 1 171 ? -32.532 10.288 26.798 1.00 90.06 171 TYR A N 1
ATOM 1382 C CA . TYR A 1 171 ? -32.376 11.716 27.086 1.00 90.06 171 TYR A CA 1
ATOM 1383 C C . TYR A 1 171 ? -30.946 12.105 27.460 1.00 90.06 171 TYR A C 1
ATOM 1385 O O . TYR A 1 171 ? -30.690 13.275 27.738 1.00 90.06 171 TYR A O 1
ATOM 1393 N N . ILE A 1 172 ? -30.019 11.145 27.490 1.00 91.00 172 ILE A N 1
ATOM 1394 C CA . ILE A 1 172 ? -28.634 11.353 27.898 1.00 91.00 172 ILE A CA 1
ATOM 1395 C C . ILE A 1 172 ? -27.718 11.037 26.720 1.00 91.00 172 ILE A C 1
ATOM 1397 O O . ILE A 1 172 ? -27.667 9.910 26.231 1.00 91.00 172 ILE A O 1
ATOM 1401 N N . ARG A 1 173 ? -26.927 12.024 26.301 1.00 93.44 173 ARG A N 1
ATOM 1402 C CA . ARG A 1 173 ? -25.879 11.846 25.297 1.00 93.44 173 ARG A CA 1
ATOM 1403 C C . ARG A 1 173 ? -24.511 11.917 25.959 1.00 93.44 173 ARG A C 1
ATOM 1405 O O . ARG A 1 173 ? -24.159 12.941 26.539 1.00 93.44 173 ARG A O 1
ATOM 1412 N N . LEU A 1 174 ? -23.737 10.839 25.851 1.00 93.06 174 LEU A N 1
ATOM 1413 C CA . LEU A 1 174 ? -22.323 10.825 26.230 1.00 93.06 174 LEU A CA 1
ATOM 1414 C C . LEU A 1 174 ? -21.514 11.574 25.167 1.00 93.06 174 LEU A C 1
ATOM 1416 O O . LEU A 1 174 ? -21.689 11.319 23.978 1.00 93.06 174 LEU A O 1
ATOM 1420 N N . GLU A 1 175 ? -20.630 12.477 25.583 1.00 94.25 175 GLU A N 1
ATOM 1421 C CA . GLU A 1 175 ? -19.802 13.264 24.662 1.00 94.25 175 GLU A CA 1
ATOM 1422 C C . GLU A 1 175 ? -18.323 12.917 24.799 1.00 94.25 175 GLU A C 1
ATOM 1424 O O . GLU A 1 175 ? -17.692 12.471 23.841 1.00 94.25 175 GLU A O 1
ATOM 1429 N N . ARG A 1 176 ? -17.752 13.094 25.995 1.00 95.12 176 ARG A N 1
ATOM 1430 C CA . ARG A 1 176 ? -16.312 12.936 26.223 1.00 95.12 176 ARG A CA 1
ATOM 1431 C C . ARG A 1 176 ? -16.046 12.126 27.474 1.00 95.12 176 ARG A C 1
ATOM 1433 O O . ARG A 1 176 ? -16.606 12.395 28.529 1.00 95.12 176 ARG A O 1
ATOM 1440 N N . LYS A 1 177 ? -15.126 11.170 27.398 1.00 95.31 177 LYS A N 1
ATOM 1441 C CA . LYS A 1 177 ? -14.646 10.473 28.592 1.00 95.31 177 LYS A CA 1
ATOM 1442 C C . LYS A 1 177 ? -13.786 11.422 29.432 1.00 95.31 177 LYS A C 1
ATOM 1444 O O . LYS A 1 177 ? -12.776 11.920 28.942 1.00 95.31 177 LYS A O 1
ATOM 1449 N N . LEU A 1 178 ? -14.174 11.649 30.685 1.00 92.19 178 LEU A N 1
ATOM 1450 C CA . LEU A 1 178 ? -13.427 12.469 31.646 1.00 92.19 178 LEU A CA 1
ATOM 1451 C C . LEU A 1 178 ? -12.385 11.648 32.409 1.00 92.19 178 LEU A C 1
ATOM 1453 O O . LEU A 1 178 ? -11.331 12.168 32.762 1.00 92.19 178 LEU A O 1
ATOM 1457 N N . GLY A 1 179 ? -12.654 10.361 32.646 1.00 91.81 179 GLY A N 1
ATOM 1458 C CA . GLY A 1 179 ? -11.697 9.478 33.305 1.00 91.81 179 GLY A CA 1
ATOM 1459 C C . GLY A 1 179 ? -12.270 8.128 33.720 1.00 91.81 179 GLY A C 1
ATOM 1460 O O . GLY A 1 179 ? -13.376 7.742 33.341 1.00 91.81 179 GLY A O 1
ATOM 1461 N N . THR A 1 180 ? -11.490 7.401 34.513 1.00 90.12 180 THR A N 1
ATOM 1462 C CA . THR A 1 180 ? -11.879 6.140 35.155 1.00 90.12 180 THR A CA 1
ATOM 1463 C C . THR A 1 180 ? -11.813 6.314 36.667 1.00 90.12 180 THR A C 1
ATOM 1465 O O . THR A 1 180 ? -10.779 6.720 37.189 1.00 90.12 180 THR A O 1
ATOM 1468 N N . GLY A 1 181 ? -12.912 6.028 37.360 1.00 81.12 181 GLY A N 1
ATOM 1469 C CA . GLY A 1 181 ? -13.001 6.028 38.819 1.00 81.12 181 GLY A CA 1
ATOM 1470 C C . GLY A 1 181 ? -13.017 4.614 39.400 1.00 81.12 181 GLY A C 1
ATOM 1471 O O . GLY A 1 181 ? -12.939 3.624 38.676 1.00 81.12 181 GLY A O 1
ATOM 1472 N N . SER A 1 182 ? -13.197 4.512 40.718 1.00 80.06 182 SER A N 1
ATOM 1473 C CA . SER A 1 182 ? -13.246 3.229 41.441 1.00 80.06 182 SER A CA 1
ATOM 1474 C C . SER A 1 182 ? -14.404 2.309 41.037 1.00 80.06 182 SER A C 1
ATOM 1476 O O . SER A 1 182 ? -14.346 1.119 41.311 1.00 80.06 182 SER A O 1
ATOM 1478 N N . PHE A 1 183 ? -15.451 2.847 40.406 1.00 81.94 183 PHE A N 1
ATOM 1479 C CA . PHE A 1 183 ? -16.652 2.096 40.017 1.00 81.94 183 PHE A CA 1
ATOM 1480 C C . PHE A 1 183 ? -16.725 1.790 38.516 1.00 81.94 183 PHE A C 1
ATOM 1482 O O . PHE A 1 183 ? -17.414 0.861 38.099 1.00 81.94 183 PHE A O 1
ATOM 1489 N N . GLY A 1 184 ? -16.023 2.563 37.690 1.0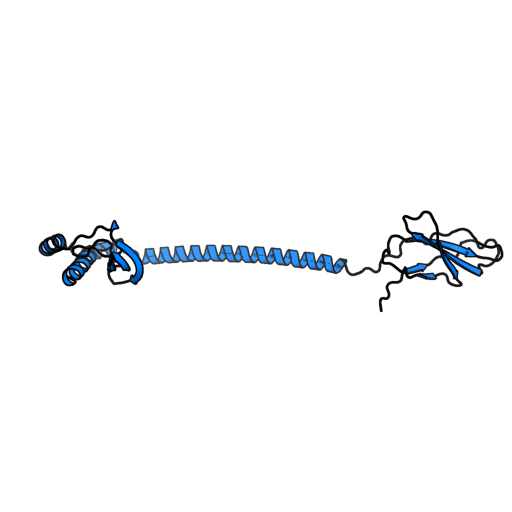0 86.38 184 GLY A N 1
ATOM 1490 C CA . GLY A 1 184 ? -16.164 2.508 36.240 1.00 86.38 184 GLY A CA 1
ATOM 1491 C C . GLY A 1 184 ? -15.708 3.802 35.588 1.00 86.38 184 GLY A C 1
ATOM 1492 O O . GLY A 1 184 ? -14.714 4.398 35.999 1.00 86.38 184 GLY A O 1
ATOM 1493 N N . GLU A 1 185 ? -16.413 4.244 34.558 1.00 92.25 185 GLU A N 1
ATOM 1494 C CA . GLU A 1 185 ? -16.004 5.391 33.752 1.00 92.25 185 GLU A CA 1
ATOM 1495 C C . GLU A 1 185 ? -16.827 6.632 34.089 1.00 92.25 185 GLU A C 1
ATOM 1497 O O . GLU A 1 185 ? -18.029 6.542 34.351 1.00 92.25 185 GLU A O 1
ATOM 1502 N N . VAL A 1 186 ? -16.174 7.792 34.057 1.00 91.88 186 VAL A N 1
ATOM 1503 C CA . VAL A 1 186 ? -16.815 9.099 34.200 1.00 91.88 186 VAL A CA 1
ATOM 1504 C C . VAL A 1 186 ? -16.803 9.779 32.843 1.00 91.88 186 VAL A C 1
ATOM 1506 O O . VAL A 1 186 ? -15.751 9.916 32.215 1.00 91.88 186 VAL A O 1
ATOM 1509 N N . TRP A 1 187 ? -17.974 10.216 32.410 1.00 94.75 187 TRP A N 1
ATOM 1510 C CA . TRP A 1 187 ? -18.201 10.865 31.132 1.00 94.75 187 TRP A CA 1
ATOM 1511 C C . TRP A 1 187 ? -18.772 12.263 31.340 1.00 94.75 187 TRP A C 1
ATOM 1513 O O . TRP A 1 187 ? -19.531 12.517 32.269 1.00 94.75 187 TRP A O 1
ATOM 1523 N N . GLU A 1 188 ? -18.408 13.167 30.454 1.00 95.25 188 GLU A N 1
ATOM 1524 C CA . GLU A 1 188 ? -19.096 14.419 30.199 1.00 95.25 188 GLU A CA 1
ATOM 1525 C C . GLU A 1 188 ? -20.199 14.142 29.181 1.00 95.25 188 GLU A C 1
ATOM 1527 O O . GLU A 1 188 ? -19.973 13.439 28.189 1.00 95.25 188 GLU A O 1
ATOM 1532 N N . GLY A 1 189 ? -21.389 14.676 29.424 1.00 93.56 189 GLY A N 1
ATOM 1533 C CA . GLY A 1 189 ? -22.512 14.522 28.517 1.00 93.56 189 GLY A CA 1
ATOM 1534 C C . GLY A 1 189 ? -23.534 15.639 28.633 1.00 93.56 189 GLY A C 1
ATOM 1535 O O . GLY A 1 189 ? -23.392 16.572 29.427 1.00 93.56 189 GLY A O 1
ATOM 1536 N N . VAL A 1 190 ? -24.584 15.520 27.833 1.00 93.12 190 VAL A N 1
ATOM 1537 C CA . VAL A 1 190 ? -25.711 16.452 27.802 1.00 93.12 190 VAL A CA 1
ATOM 1538 C C . VAL A 1 190 ? -26.987 15.680 28.092 1.00 93.12 190 VAL A C 1
ATOM 1540 O O . VAL A 1 190 ? -27.248 14.643 27.480 1.00 93.12 190 VAL A O 1
ATOM 1543 N N . ALA A 1 191 ? -27.775 16.188 29.036 1.00 91.25 191 ALA A N 1
ATOM 1544 C CA . ALA A 1 191 ? -29.113 15.701 29.319 1.00 91.25 191 ALA A CA 1
ATOM 1545 C C . ALA A 1 191 ? -30.139 16.667 28.717 1.00 91.25 191 ALA A C 1
ATOM 1547 O O . ALA A 1 191 ? -30.139 17.853 29.052 1.00 91.25 191 ALA A O 1
ATOM 1548 N N . THR A 1 192 ? -30.992 16.170 27.822 1.00 87.81 192 THR A N 1
ATOM 1549 C CA . THR A 1 192 ? -31.956 16.985 27.060 1.00 87.81 192 THR A CA 1
ATOM 1550 C C . THR A 1 192 ? -33.267 17.211 27.807 1.00 87.81 192 THR A C 1
ATOM 1552 O O . THR A 1 192 ? -33.931 18.220 27.590 1.00 87.81 192 THR A O 1
ATOM 1555 N N . LYS A 1 193 ? -33.630 16.295 28.712 1.00 84.06 193 LYS A N 1
ATOM 1556 C CA . LYS A 1 193 ? -34.850 16.375 29.519 1.00 84.06 193 LYS A CA 1
ATOM 1557 C C . LYS A 1 193 ? -34.599 15.834 30.923 1.00 84.06 193 LYS A C 1
ATOM 1559 O O . LYS A 1 193 ? -34.637 14.623 31.147 1.00 84.06 193 LYS A O 1
ATOM 1564 N N . LEU A 1 194 ? -34.318 16.735 31.864 1.00 83.06 194 LEU A N 1
ATOM 1565 C CA . LEU A 1 194 ? -34.153 16.400 33.279 1.00 83.06 194 LEU A CA 1
ATOM 1566 C C . LEU A 1 194 ? -35.423 16.766 34.058 1.00 83.06 194 LEU A C 1
ATOM 1568 O O . LEU A 1 194 ? -36.052 17.783 33.756 1.00 83.06 194 LEU A O 1
ATOM 1572 N N . PRO A 1 195 ? -35.793 16.000 35.099 1.00 72.00 195 PRO A N 1
ATOM 1573 C CA . PRO A 1 195 ? -36.819 16.430 36.040 1.00 72.00 195 PRO A CA 1
ATOM 1574 C C . PRO A 1 195 ? -36.470 17.831 36.565 1.00 72.00 195 PRO A C 1
ATOM 1576 O O . PRO A 1 195 ? -35.358 18.052 37.035 1.00 72.00 195 PRO A O 1
ATOM 1579 N N . MET A 1 196 ? -37.404 18.779 36.445 1.00 70.94 196 MET A N 1
ATOM 1580 C CA . MET A 1 196 ? -37.254 20.199 36.820 1.00 70.94 196 MET A CA 1
ATOM 1581 C C . MET A 1 196 ? -36.383 21.085 35.906 1.00 70.94 196 MET A C 1
ATOM 1583 O O . MET A 1 196 ? -36.216 22.267 36.208 1.00 70.94 196 MET A O 1
ATOM 1587 N N . ARG A 1 197 ? -35.838 20.578 34.790 1.00 74.94 197 ARG A N 1
ATOM 1588 C CA . ARG A 1 197 ? -35.111 21.398 33.802 1.00 74.94 197 ARG A CA 1
ATOM 1589 C C . ARG A 1 197 ? -35.470 20.991 32.372 1.00 74.94 197 ARG A C 1
ATOM 1591 O O . ARG A 1 197 ? -35.021 19.956 31.889 1.00 74.94 197 ARG A O 1
ATOM 1598 N N . ASP A 1 198 ? -36.177 21.877 31.674 1.00 75.06 198 ASP A N 1
ATOM 1599 C CA . ASP A 1 198 ? -36.589 21.699 30.268 1.00 75.06 198 ASP A CA 1
ATOM 1600 C C . ASP A 1 198 ? -35.540 22.172 29.245 1.00 75.06 198 ASP A C 1
ATOM 1602 O O . ASP A 1 198 ? -35.838 22.348 28.066 1.00 75.06 198 ASP A O 1
ATOM 1606 N N . ARG A 1 199 ? -34.298 22.400 29.683 1.00 84.31 199 ARG A N 1
ATOM 1607 C CA . ARG A 1 199 ? -33.191 22.814 28.813 1.00 84.31 199 ARG A CA 1
ATOM 1608 C C . ARG A 1 199 ? -32.072 21.789 28.825 1.00 84.31 199 ARG A C 1
ATOM 1610 O O . ARG A 1 199 ? -31.794 21.184 29.866 1.00 84.31 199 ARG A O 1
ATOM 1617 N N . GLU A 1 200 ? -31.368 21.699 27.701 1.00 89.62 200 GLU A N 1
ATOM 1618 C CA . GLU A 1 200 ? -30.130 20.936 27.615 1.00 89.62 200 GLU A CA 1
ATOM 1619 C C . GLU A 1 200 ? -29.166 21.367 28.721 1.00 89.62 200 GLU A C 1
ATOM 1621 O O . GLU A 1 200 ? -28.823 22.542 28.874 1.00 89.62 200 GLU A O 1
ATOM 1626 N N . THR A 1 201 ? -28.775 20.402 29.544 1.00 90.50 201 THR A N 1
ATOM 1627 C CA . THR A 1 201 ? -27.916 20.630 30.698 1.00 90.50 201 THR A CA 1
ATOM 1628 C C . THR A 1 201 ? -26.688 19.752 30.576 1.00 90.50 201 THR A C 1
ATOM 1630 O O . THR A 1 201 ? -26.789 18.540 30.388 1.00 90.50 201 THR A O 1
ATOM 1633 N N . LYS A 1 202 ? -25.517 20.369 30.715 1.00 92.62 202 LYS A N 1
ATOM 1634 C CA . LYS A 1 202 ? -24.249 19.654 30.763 1.00 92.62 202 LYS A CA 1
ATOM 1635 C C . LYS A 1 202 ? -24.132 18.905 32.089 1.00 92.62 202 LYS A C 1
ATOM 1637 O O . LYS A 1 202 ? -24.321 19.500 33.149 1.00 92.62 202 LYS A O 1
ATOM 1642 N N . VAL A 1 203 ? -23.845 17.612 32.024 1.00 90.81 203 VAL A N 1
ATOM 1643 C CA . VAL A 1 203 ? -23.839 16.704 33.174 1.00 90.81 203 VAL A CA 1
ATOM 1644 C C . VAL A 1 203 ? -22.589 15.831 33.183 1.00 90.81 203 VAL A C 1
ATOM 1646 O O . VAL A 1 203 ? -22.017 15.516 32.139 1.00 90.81 203 VAL A O 1
ATOM 1649 N N . ALA A 1 204 ? -22.183 15.417 34.381 1.00 91.50 204 ALA A N 1
ATOM 1650 C CA . ALA A 1 204 ? -21.231 14.333 34.564 1.00 91.50 204 ALA A CA 1
ATOM 1651 C C . ALA A 1 204 ? -22.003 13.020 34.743 1.00 91.50 204 ALA A C 1
ATOM 1653 O O . ALA A 1 204 ? -22.951 12.950 35.523 1.00 91.50 204 ALA A O 1
ATOM 1654 N N . ILE A 1 205 ? -21.602 11.979 34.020 1.00 91.31 205 ILE A N 1
ATOM 1655 C CA . ILE A 1 205 ? -22.265 10.677 33.999 1.00 91.31 205 ILE A CA 1
ATOM 1656 C C . ILE A 1 205 ? -21.269 9.641 34.498 1.00 91.31 205 ILE A C 1
ATOM 1658 O O . ILE A 1 205 ? -20.247 9.376 33.863 1.00 91.31 205 ILE A O 1
ATOM 1662 N N . LYS A 1 206 ? -21.566 9.060 35.658 1.00 91.25 206 LYS A N 1
ATOM 1663 C CA . LYS A 1 206 ? -20.762 8.002 36.267 1.00 91.25 206 LYS A CA 1
ATOM 1664 C C . LYS A 1 206 ? -21.376 6.652 35.918 1.00 91.25 206 LYS A C 1
ATOM 1666 O O . LYS A 1 206 ? -22.561 6.431 36.143 1.00 91.25 206 LYS A O 1
ATOM 1671 N N . THR A 1 207 ? -20.569 5.758 35.366 1.00 89.44 207 THR A N 1
ATOM 1672 C CA . THR A 1 207 ? -20.996 4.422 34.933 1.00 89.44 207 THR A CA 1
ATOM 1673 C C . THR A 1 207 ? -20.407 3.346 35.839 1.00 89.44 207 THR A C 1
ATOM 1675 O O . THR A 1 207 ? -19.336 3.529 36.423 1.00 89.44 207 THR A O 1
ATOM 1678 N N . LEU A 1 208 ? -21.109 2.218 35.944 1.00 87.12 208 LEU A N 1
ATOM 1679 C CA . LEU A 1 208 ? -20.633 1.019 36.628 1.00 87.12 208 LEU A CA 1
ATOM 1680 C C . LEU A 1 208 ? -20.038 0.057 35.586 1.00 87.12 208 LEU A C 1
ATOM 1682 O O . LEU A 1 208 ? -20.651 -0.182 34.545 1.00 87.12 208 LEU A O 1
ATOM 1686 N N . ARG A 1 209 ? -18.834 -0.468 35.838 1.00 85.19 209 ARG A N 1
ATOM 1687 C CA . ARG A 1 209 ? -18.139 -1.392 34.920 1.00 85.19 209 ARG A CA 1
ATOM 1688 C C . ARG A 1 209 ? -18.899 -2.713 34.728 1.00 85.19 209 ARG A C 1
ATOM 1690 O O . ARG A 1 209 ? -19.625 -3.148 35.616 1.00 85.19 209 ARG A O 1
ATOM 1697 N N . GLN A 1 210 ? -18.690 -3.387 33.594 1.00 80.81 210 GLN A N 1
ATOM 1698 C CA . GLN A 1 210 ? -19.221 -4.742 33.384 1.00 80.81 210 GLN A CA 1
ATOM 1699 C C . GLN A 1 210 ? -18.560 -5.747 34.343 1.00 80.81 210 GLN A C 1
ATOM 1701 O O . GLN A 1 210 ? -17.358 -5.661 34.589 1.00 80.81 210 GLN A O 1
ATOM 1706 N N . GLY A 1 211 ? -19.345 -6.695 34.867 1.00 77.69 211 GLY A N 1
ATOM 1707 C CA . GLY A 1 211 ? -18.864 -7.715 35.809 1.00 77.69 211 GLY A CA 1
ATOM 1708 C C . GLY A 1 211 ? -18.616 -7.206 37.234 1.00 77.69 211 GLY A C 1
ATOM 1709 O O . GLY A 1 211 ? -17.749 -7.737 37.917 1.00 77.69 211 GLY A O 1
ATOM 1710 N N . TYR A 1 212 ? -19.327 -6.158 37.659 1.00 77.31 212 TYR A N 1
ATOM 1711 C CA . TYR A 1 212 ? -19.232 -5.606 39.012 1.00 77.31 212 TYR A CA 1
ATOM 1712 C C . TYR A 1 212 ? -19.671 -6.610 40.093 1.00 77.31 212 TYR A C 1
ATOM 1714 O O . TYR A 1 212 ? -20.551 -7.441 39.862 1.00 77.31 212 TYR A O 1
ATOM 1722 N N . GLU A 1 213 ? -19.107 -6.487 41.296 1.00 82.44 213 GLU A N 1
ATOM 1723 C CA . GLU A 1 213 ? -19.583 -7.228 42.473 1.00 82.44 213 GLU A CA 1
ATOM 1724 C C . GLU A 1 213 ? -20.783 -6.508 43.122 1.00 82.44 213 GLU A C 1
ATOM 1726 O O . GLU A 1 213 ? -20.860 -5.277 43.121 1.00 82.44 213 GLU A O 1
ATOM 1731 N N . GLU A 1 214 ? -21.729 -7.237 43.727 1.00 79.81 214 GLU A N 1
ATOM 1732 C CA . GLU A 1 214 ? -22.917 -6.622 44.362 1.00 79.81 214 GLU A CA 1
ATOM 1733 C C . GLU A 1 214 ? -22.552 -5.631 45.490 1.00 79.81 214 GLU A C 1
ATOM 1735 O O . GLU A 1 214 ? -23.219 -4.609 45.667 1.00 79.81 214 GLU A O 1
ATOM 1740 N N . ALA A 1 215 ? -21.430 -5.843 46.188 1.00 81.88 215 ALA A N 1
ATOM 1741 C CA . ALA A 1 215 ? -20.900 -4.881 47.158 1.00 81.88 215 ALA A CA 1
ATOM 1742 C C . ALA A 1 215 ? -20.490 -3.541 46.506 1.00 81.88 215 ALA A C 1
ATOM 1744 O O . ALA A 1 215 ? -20.687 -2.467 47.086 1.00 81.88 215 ALA A O 1
ATOM 1745 N N . GLU A 1 216 ? -19.966 -3.573 45.276 1.00 83.56 216 GLU A N 1
ATOM 1746 C CA . GLU A 1 216 ? -19.598 -2.372 44.517 1.00 83.56 216 GLU A CA 1
ATOM 1747 C C . GLU A 1 216 ? -20.836 -1.595 44.071 1.00 83.56 216 GLU A C 1
ATOM 1749 O O . GLU A 1 216 ? -20.849 -0.365 44.141 1.00 83.56 216 GLU A O 1
ATOM 1754 N N . LYS A 1 217 ? -21.900 -2.306 43.683 1.00 84.31 217 LYS A N 1
ATOM 1755 C CA . LYS A 1 217 ? -23.203 -1.719 43.344 1.00 84.31 217 LYS A CA 1
ATOM 1756 C C . LYS A 1 217 ? -23.829 -1.004 44.539 1.00 84.31 217 LYS A C 1
ATOM 1758 O O . LYS A 1 217 ? -24.296 0.124 44.398 1.00 84.31 217 LYS A O 1
ATOM 1763 N N . ILE A 1 218 ? -23.793 -1.625 45.721 1.00 85.38 218 ILE A N 1
ATOM 1764 C CA . ILE A 1 218 ? -24.259 -1.013 46.973 1.00 85.38 218 ILE A CA 1
ATOM 1765 C C . ILE A 1 218 ? -23.500 0.287 47.251 1.00 85.38 218 ILE A C 1
ATOM 1767 O O . ILE A 1 218 ? -24.111 1.325 47.502 1.00 85.38 218 ILE A O 1
ATOM 1771 N N . LYS A 1 219 ? -22.168 0.256 47.161 1.00 86.88 219 LYS A N 1
ATOM 1772 C CA . LYS A 1 219 ? -21.332 1.433 47.417 1.00 86.88 219 LYS A CA 1
ATOM 1773 C C . LYS A 1 219 ? -21.555 2.540 46.376 1.00 86.88 219 LYS A C 1
ATOM 1775 O O . LYS A 1 219 ? -21.606 3.709 46.751 1.00 86.88 219 LYS A O 1
ATOM 1780 N N . PHE A 1 220 ? -21.738 2.180 45.105 1.00 87.56 220 PHE A N 1
ATOM 1781 C CA . PHE A 1 220 ? -22.051 3.116 44.022 1.00 87.56 220 PHE A CA 1
ATOM 1782 C C . PHE A 1 220 ? -23.381 3.840 44.261 1.00 87.56 220 PHE A C 1
ATOM 1784 O O . PHE A 1 220 ? -23.458 5.062 44.161 1.00 87.56 220 PHE A O 1
ATOM 1791 N N . ILE A 1 221 ? -24.424 3.095 44.625 1.00 85.56 221 ILE A N 1
ATOM 1792 C CA . ILE A 1 221 ? -25.747 3.666 44.884 1.00 85.56 221 ILE A CA 1
ATOM 1793 C C . ILE A 1 221 ? -25.741 4.523 46.148 1.00 85.56 221 ILE A C 1
ATOM 1795 O O . ILE A 1 221 ? -26.327 5.603 46.154 1.00 85.56 221 ILE A O 1
ATOM 1799 N N . LYS A 1 222 ? -25.035 4.089 47.197 1.00 86.75 222 LYS A N 1
ATOM 1800 C CA . LYS A 1 222 ? -24.861 4.885 48.413 1.00 86.75 222 LYS A CA 1
ATOM 1801 C C . LYS A 1 222 ? -24.216 6.235 48.107 1.00 86.75 222 LYS A C 1
ATOM 1803 O O . LYS A 1 222 ? -24.659 7.253 48.622 1.00 86.75 222 LYS A O 1
ATOM 1808 N N . GLU A 1 223 ? -23.203 6.259 47.245 1.00 86.12 223 GLU A N 1
ATOM 1809 C CA . GLU A 1 223 ? -22.598 7.510 46.787 1.00 86.12 223 GLU A CA 1
ATOM 1810 C C . GLU A 1 223 ? -23.606 8.382 46.018 1.00 86.12 223 GLU A C 1
ATOM 1812 O O . GLU A 1 223 ? -23.703 9.570 46.303 1.00 86.12 223 GLU A O 1
ATOM 1817 N N . ALA A 1 224 ? -24.413 7.806 45.120 1.00 82.88 224 ALA A N 1
ATOM 1818 C CA . ALA A 1 224 ? -25.444 8.548 44.386 1.00 82.88 224 ALA A CA 1
ATOM 1819 C C . ALA A 1 224 ? -26.529 9.146 45.304 1.00 82.88 224 ALA A C 1
ATOM 1821 O O . ALA A 1 224 ? -26.981 10.265 45.077 1.00 82.88 224 ALA A O 1
ATOM 1822 N N . ILE A 1 225 ? -26.921 8.430 46.361 1.00 84.50 225 ILE A N 1
ATOM 1823 C CA . ILE A 1 225 ? -27.867 8.916 47.375 1.00 84.50 225 ILE A CA 1
ATOM 1824 C C . ILE A 1 225 ? -27.278 10.086 48.173 1.00 84.50 225 ILE A C 1
ATOM 1826 O O . ILE A 1 225 ? -28.003 11.022 48.503 1.00 84.50 225 ILE A O 1
ATOM 1830 N N . LEU A 1 226 ? -25.976 10.051 48.475 1.00 83.00 226 LEU A N 1
ATOM 1831 C CA . LEU A 1 226 ? -25.280 11.138 49.173 1.00 83.00 226 LEU A CA 1
ATOM 1832 C C . LEU A 1 226 ? -25.099 12.391 48.301 1.00 83.00 226 LEU A C 1
ATOM 1834 O O . LEU A 1 226 ? -24.850 13.464 48.839 1.00 83.00 226 LEU A O 1
ATOM 1838 N N . MET A 1 227 ? -25.218 12.258 46.978 1.00 74.44 227 MET A N 1
ATOM 1839 C CA . MET A 1 227 ? -25.075 13.344 46.001 1.00 74.44 227 MET A CA 1
ATOM 1840 C C . MET A 1 227 ? -26.403 14.052 45.650 1.00 74.44 227 MET A C 1
ATOM 1842 O O . MET A 1 227 ? -26.436 14.769 44.650 1.00 74.44 227 MET A O 1
ATOM 1846 N N . LYS A 1 228 ? -27.483 13.824 46.418 1.00 63.31 228 LYS A N 1
ATOM 1847 C CA . LYS A 1 228 ? -28.801 14.467 46.226 1.00 63.31 228 LYS A CA 1
ATOM 1848 C C . LYS A 1 228 ? -28.739 15.995 46.214 1.00 63.31 228 LYS A C 1
ATOM 1850 O O . LYS A 1 228 ? -27.982 16.570 47.025 1.00 63.31 228 LYS A O 1
#

Secondary structure (DSSP, 8-state):
-----EEEE-PPPS--TTS---EEEEEEEETT-SSPEEEEEEE-SSEEEE--SSS-TTSEEEEEEEEETTEEEEEEEP-S-------SHHHHHHHHHHHHHHHHHHHHHHHHHHHHHHHHHHHHHHHHHHHHHHTS--HHHHHHHTTS---PPPHHHHHHHHTSPP--GGGEEEEEEEEE-SSSEEEEEEESSBTTB-S-EEEEEE-PPTT--HHHHHHHHHHHHHT-

InterPro domains:
  IPR000719 Protein kinase domain [PS50011] (172-228)
  IPR001245 Serine-threonine/tyrosine-protein kinase, catalytic domain [PF07714] (172-228)
  IPR003961 Fibronectin type III [PS50853] (1-86)
  IPR003961 Fibronectin type III [cd00063] (8-75)
  IPR011009 Protein kinase-like domain superfamily [SSF56112] (155-228)
  IPR013783 Immunoglobulin-like fold [G3DSA:2.60.40.10] (1-82)
  IPR017441 Protein kinase, ATP binding site [PS00107] (178-206)
  IPR036116 Fibronectin type III superfamily [SSF49265] (4-77)
  IPR050122 Receptor Tyrosine Kinase [PTHR24416] (63-228)